Protein AF-A0A1I7ZM33-F1 (afdb_monomer)

pLDDT: mean 72.09, std 20.93, range [36.69, 98.06]

Nearest PDB structures (foldseek):
  6mev-assembly7_G  TM=9.300E-01  e=2.100E-03  Homo sapiens

Radius of gyration: 32.7 Å; Cα contacts (8 Å, |Δi|>4): 48; chains: 1; bounding box: 67×52×103 Å

Secondary structure (DSSP, 8-state):
-----------------------------------------------HHHHHT-------HHHHHHHHHHHHHHHHHHHH-TT--TTGGGTT-HHHH--THHHHHS---S-EEETTTS-HHHHIIIIITTT---EEESTTTT-THHHHSSHHHHHHHHHHHHHHHHHHHHHHHHHHTT-TTSHHHHGGGTTT--

Foldseek 3Di:
DDDDDDDDDDDDDDDDDDDDPDDDPDDDDDDDDPPPPPPPDPPPPDDVVVVCVPPPVPPDPVVVVVVVVVVVVVVVVCVVPVPADPCNVCVVVCVPVPDCVVVVPDDDPAAEDEPVPDDPVNCCVPDVVVVHDHHYPDPCPPPCCVVCVDPVNVVVVVVVVVVVVVVVVVVVVVVVVPDPPPVPPPPVVPVPPD

Sequence (194 aa):
MRRASCVVGVITSSVAVMPAHHHNRHKREKKTSKHRTRRRTEETNEPIEERIKCHKKRKEPEELWRSRARKRINEVKMSAQPGVTDSGWETLGLARKLCLEFLASEPDQLTRIDGKKYCPHEFKIDYEEFRLPVIITGLTDNWPAKEKWTFKVLQFNFICEISIMAISHTLYLSIRGGSSDVLRVSIASCRASW

Mean predicted aligned error: 18.15 Å

Solvent-accessible surface area (backbone atoms only — not comparable to full-atom values): 13019 Å² total; per-residue (Å²): 142,81,87,83,82,84,82,84,80,83,82,80,80,81,80,80,81,77,80,83,83,82,77,84,90,69,86,85,75,88,80,71,88,74,82,75,77,78,74,78,70,75,83,72,86,67,62,71,70,62,66,58,66,69,58,73,76,74,67,54,72,65,59,52,50,52,52,52,51,50,50,54,52,50,56,49,48,43,68,77,38,76,87,54,54,90,65,55,83,54,67,85,43,50,92,80,68,62,67,65,63,61,70,70,70,55,80,85,83,69,52,73,45,54,50,82,77,57,52,73,69,56,44,37,65,75,24,58,74,73,67,50,81,67,46,74,36,72,77,65,76,83,41,66,56,80,73,52,72,34,72,68,52,45,54,51,54,55,54,49,51,55,51,52,54,54,52,51,53,52,51,53,52,44,69,74,62,76,56,82,80,68,68,73,68,67,64,70,72,66,74,81,78,123

Structure (mmCIF, N/CA/C/O backbone):
data_AF-A0A1I7ZM33-F1
#
_entry.id   AF-A0A1I7ZM33-F1
#
loop_
_atom_site.group_PDB
_atom_site.id
_atom_site.type_symbol
_atom_site.label_atom_id
_atom_site.label_alt_id
_atom_site.label_comp_id
_atom_site.label_asym_id
_atom_site.label_entity_id
_atom_site.label_seq_id
_atom_site.pdbx_PDB_ins_code
_atom_site.Cartn_x
_atom_site.Cartn_y
_atom_site.Cartn_z
_atom_site.occupancy
_atom_site.B_iso_or_equiv
_atom_site.auth_seq_id
_atom_site.auth_comp_id
_atom_site.auth_asym_id
_atom_site.auth_atom_id
_atom_site.pdbx_PDB_model_num
ATOM 1 N N . MET A 1 1 ? 16.843 -17.565 50.030 1.00 41.16 1 MET A N 1
ATOM 2 C CA . MET A 1 1 ? 18.183 -17.422 49.417 1.00 41.16 1 MET A CA 1
ATOM 3 C C . MET A 1 1 ? 18.387 -18.541 48.400 1.00 41.16 1 MET A C 1
ATOM 5 O O . MET A 1 1 ? 18.646 -19.666 48.801 1.00 41.16 1 MET A O 1
ATOM 9 N N . ARG A 1 2 ? 18.184 -18.283 47.102 1.00 38.28 2 ARG A N 1
ATOM 10 C CA . ARG A 1 2 ? 18.432 -19.259 46.023 1.00 38.28 2 ARG A CA 1
ATOM 11 C C . ARG A 1 2 ? 19.490 -18.663 45.096 1.00 38.28 2 ARG A C 1
ATOM 13 O O . ARG A 1 2 ? 19.306 -17.554 44.607 1.00 38.28 2 ARG A O 1
ATOM 20 N N . ARG A 1 3 ? 20.622 -19.357 44.954 1.00 36.69 3 ARG A N 1
ATOM 21 C CA . ARG A 1 3 ? 21.755 -18.951 44.112 1.00 36.69 3 ARG A CA 1
ATOM 22 C C . ARG A 1 3 ? 21.398 -19.203 42.647 1.00 36.69 3 ARG A C 1
ATOM 24 O O . ARG A 1 3 ? 21.012 -20.316 42.304 1.00 36.69 3 ARG A O 1
ATOM 31 N N . ALA A 1 4 ? 21.524 -18.176 41.814 1.00 39.44 4 ALA A N 1
ATOM 32 C CA . ALA A 1 4 ? 21.501 -18.302 40.364 1.00 39.44 4 ALA A CA 1
ATOM 33 C C . ALA A 1 4 ? 22.917 -18.660 39.889 1.00 39.44 4 ALA A C 1
ATOM 35 O O . ALA A 1 4 ? 23.865 -17.924 40.159 1.00 39.44 4 ALA A O 1
ATOM 36 N N . SER A 1 5 ? 23.057 -19.800 39.217 1.00 41.38 5 SER A N 1
ATOM 37 C CA . SER A 1 5 ? 24.288 -20.199 38.535 1.00 41.38 5 SER A CA 1
ATOM 38 C C . SER A 1 5 ? 24.227 -19.698 37.094 1.00 41.38 5 SER A C 1
ATOM 40 O O . SER A 1 5 ? 23.432 -20.195 36.300 1.00 41.38 5 SER A O 1
ATOM 42 N N . CYS A 1 6 ? 25.052 -18.707 36.759 1.00 37.97 6 CYS A N 1
ATOM 43 C CA . CYS A 1 6 ? 25.266 -18.276 35.381 1.00 37.97 6 CYS A CA 1
ATOM 44 C C . CYS A 1 6 ? 26.214 -19.258 34.684 1.00 37.97 6 CYS A C 1
ATOM 46 O O . CYS A 1 6 ? 27.386 -19.354 35.044 1.00 37.97 6 CYS A O 1
ATOM 48 N N . VAL A 1 7 ? 25.711 -19.976 33.681 1.00 49.28 7 VAL A N 1
ATOM 49 C CA . VAL A 1 7 ? 26.528 -20.764 32.751 1.00 49.28 7 VAL A CA 1
ATOM 50 C C . VAL A 1 7 ? 26.970 -19.833 31.624 1.00 49.28 7 VAL A C 1
ATOM 52 O O . VAL A 1 7 ? 26.147 -19.335 30.859 1.00 49.28 7 VAL A O 1
ATOM 55 N N . VAL A 1 8 ? 28.273 -19.570 31.546 1.00 48.22 8 VAL A N 1
ATOM 56 C CA . VAL A 1 8 ? 28.899 -18.809 30.459 1.00 48.22 8 VAL A CA 1
ATOM 57 C C . VAL A 1 8 ? 29.104 -19.759 29.280 1.00 48.22 8 VAL A C 1
ATOM 59 O O . VAL A 1 8 ? 29.972 -20.629 29.317 1.00 48.22 8 VAL A O 1
ATOM 62 N N . GLY A 1 9 ? 28.276 -19.620 28.245 1.00 42.69 9 GLY A N 1
ATOM 63 C CA . GLY A 1 9 ? 28.442 -20.326 26.977 1.00 42.69 9 GLY A CA 1
ATOM 64 C C . GLY A 1 9 ? 29.509 -19.651 26.117 1.00 42.69 9 GLY A C 1
ATOM 65 O O . GLY A 1 9 ? 29.340 -18.511 25.692 1.00 42.69 9 GLY A O 1
ATOM 66 N N . VAL A 1 10 ? 30.608 -20.359 25.860 1.00 49.41 10 VAL A N 1
ATOM 67 C CA . VAL A 1 10 ? 31.644 -19.964 24.899 1.00 49.41 10 VAL A CA 1
ATOM 68 C C . VAL A 1 10 ? 31.130 -20.275 23.494 1.00 49.41 10 VAL A C 1
ATOM 70 O O . VAL A 1 10 ? 30.964 -21.436 23.132 1.00 49.41 10 VAL A O 1
ATOM 73 N N . ILE A 1 11 ? 30.866 -19.237 22.701 1.00 45.41 11 ILE A N 1
ATOM 74 C CA . ILE A 1 11 ? 30.526 -19.371 21.281 1.00 45.41 11 ILE A CA 1
ATOM 75 C C . ILE A 1 11 ? 31.843 -19.439 20.506 1.00 45.41 11 ILE A C 1
ATOM 77 O O . ILE A 1 11 ? 32.533 -18.434 20.346 1.00 45.41 11 ILE A O 1
ATOM 81 N N . THR A 1 12 ? 32.210 -20.628 20.035 1.00 49.75 12 THR A N 1
ATOM 82 C CA . THR A 1 12 ? 33.303 -20.800 19.077 1.00 49.75 12 THR A CA 1
ATOM 83 C C . THR A 1 12 ? 32.785 -20.471 17.676 1.00 49.75 12 THR A C 1
ATOM 85 O O . THR A 1 12 ? 31.940 -21.167 17.114 1.00 49.75 12 THR A O 1
ATOM 88 N N . SER A 1 13 ? 33.273 -19.376 17.094 1.00 44.75 13 SER A N 1
ATOM 89 C CA . SER A 1 13 ? 33.029 -19.045 15.693 1.00 44.75 13 SER A CA 1
ATOM 90 C C . SER A 1 13 ? 33.856 -19.977 14.803 1.00 44.75 13 SER A C 1
ATOM 92 O O . SER A 1 13 ? 35.059 -19.798 14.619 1.00 44.75 13 SER A O 1
ATOM 94 N N . SER A 1 14 ? 33.212 -20.999 14.235 1.00 47.22 14 SER A N 1
ATOM 95 C CA . SER A 1 14 ? 33.785 -21.740 13.109 1.00 47.22 14 SER A CA 1
ATOM 96 C C . SER A 1 14 ? 33.879 -20.812 11.901 1.00 47.22 14 SER A C 1
ATOM 98 O O . SER A 1 14 ? 32.877 -20.463 11.278 1.00 47.22 14 SER A O 1
ATOM 100 N N . VAL A 1 15 ? 35.103 -20.397 11.586 1.00 49.47 15 VAL A N 1
ATOM 101 C CA . VAL A 1 15 ? 35.451 -19.695 10.352 1.00 49.47 15 VAL A CA 1
ATOM 102 C C . VAL A 1 15 ? 35.347 -20.696 9.205 1.00 49.47 15 VAL A C 1
ATOM 104 O O . VAL A 1 15 ? 36.198 -21.568 9.042 1.00 49.47 15 VAL A O 1
ATOM 107 N N . ALA A 1 16 ? 34.283 -20.585 8.411 1.00 49.50 16 ALA A N 1
ATOM 108 C CA . ALA A 1 16 ? 34.152 -21.319 7.162 1.00 49.50 16 ALA A CA 1
ATOM 109 C C . ALA A 1 16 ? 35.154 -20.756 6.139 1.00 49.50 16 ALA A C 1
ATOM 111 O O . ALA A 1 16 ? 34.981 -19.662 5.602 1.00 49.50 16 ALA A O 1
ATOM 112 N N . VAL A 1 17 ? 36.223 -21.511 5.889 1.00 55.81 17 VAL A N 1
ATOM 113 C CA . VAL A 1 17 ? 37.174 -21.273 4.800 1.00 55.81 17 VAL A CA 1
ATOM 114 C C . VAL A 1 17 ? 36.464 -21.578 3.480 1.00 55.81 17 VAL A C 1
ATOM 116 O O . VAL A 1 17 ? 36.149 -22.730 3.189 1.00 55.81 17 VAL A O 1
ATOM 119 N N . MET A 1 18 ? 36.185 -20.547 2.680 1.00 55.56 18 MET A N 1
ATOM 120 C CA . MET A 1 18 ? 35.672 -20.733 1.322 1.00 55.56 18 MET A CA 1
ATOM 121 C C . MET A 1 18 ? 36.805 -21.179 0.382 1.00 55.56 18 MET A C 1
ATOM 123 O O . MET A 1 18 ? 37.877 -20.567 0.394 1.00 55.56 18 MET A O 1
ATOM 127 N N . PRO A 1 19 ? 36.597 -22.208 -0.459 1.00 56.41 19 PRO A N 1
ATOM 128 C CA . PRO A 1 19 ? 37.588 -22.636 -1.436 1.00 56.41 19 PRO A CA 1
ATOM 129 C C . PRO A 1 19 ? 37.700 -21.633 -2.592 1.00 56.41 19 PRO A C 1
ATOM 131 O O . PRO A 1 19 ? 36.710 -21.176 -3.165 1.00 56.41 19 PRO A O 1
ATOM 134 N N . ALA A 1 20 ? 38.943 -21.306 -2.944 1.00 49.62 20 ALA A N 1
ATOM 135 C CA . ALA A 1 20 ? 39.287 -20.448 -4.065 1.00 49.62 20 ALA A CA 1
ATOM 136 C C . ALA A 1 20 ? 38.848 -21.087 -5.394 1.00 49.62 20 ALA A C 1
ATOM 138 O O . ALA A 1 20 ? 39.384 -22.113 -5.819 1.00 49.62 20 ALA A O 1
ATOM 139 N N . HIS A 1 21 ? 37.893 -20.457 -6.080 1.00 49.12 21 HIS A N 1
ATOM 140 C CA . HIS A 1 21 ? 37.537 -20.816 -7.448 1.00 49.12 21 HIS A CA 1
ATOM 141 C C . HIS A 1 21 ? 38.670 -20.425 -8.405 1.00 49.12 21 HIS A C 1
ATOM 143 O O . HIS A 1 21 ? 38.814 -19.281 -8.834 1.00 49.12 21 HIS A O 1
ATOM 149 N N . HIS A 1 22 ? 39.468 -21.429 -8.749 1.00 49.66 22 HIS A N 1
ATOM 150 C CA . HIS A 1 22 ? 40.442 -21.417 -9.828 1.00 49.66 22 HIS A CA 1
ATOM 151 C C . HIS A 1 22 ? 39.690 -21.283 -11.164 1.00 49.66 22 HIS A C 1
ATOM 153 O O . HIS A 1 22 ? 39.056 -22.233 -11.626 1.00 49.66 22 HIS A O 1
ATOM 159 N N . HIS A 1 23 ? 39.709 -20.102 -11.790 1.00 49.06 23 HIS A N 1
ATOM 160 C CA . HIS A 1 23 ? 39.176 -19.935 -13.143 1.00 49.06 23 HIS A CA 1
ATOM 161 C C . HIS A 1 23 ? 40.286 -20.046 -14.188 1.00 49.06 23 HIS A C 1
ATOM 163 O O . HIS A 1 23 ? 41.248 -19.280 -14.222 1.00 49.06 23 HIS A O 1
ATOM 169 N N . ASN A 1 24 ? 40.119 -21.075 -15.017 1.00 47.00 24 ASN A N 1
ATOM 170 C CA . ASN A 1 24 ? 40.985 -21.509 -16.097 1.00 47.00 24 ASN A CA 1
ATOM 171 C C . ASN A 1 24 ? 41.3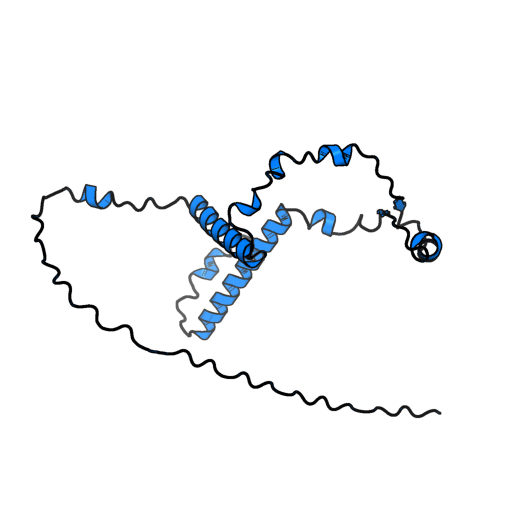49 -20.370 -17.052 1.00 47.00 24 ASN A C 1
ATOM 173 O O . ASN A 1 24 ? 40.563 -19.933 -17.892 1.00 47.00 24 ASN A O 1
ATOM 177 N N . ARG A 1 25 ? 42.613 -19.960 -16.972 1.00 49.19 25 ARG A N 1
ATOM 178 C CA . ARG A 1 25 ? 43.298 -19.135 -17.959 1.00 49.19 25 ARG A CA 1
ATOM 179 C C . ARG A 1 25 ? 43.823 -20.050 -19.066 1.00 49.19 25 ARG A C 1
ATOM 181 O O . ARG A 1 25 ? 45.003 -20.374 -19.090 1.00 49.19 25 ARG A O 1
ATOM 188 N N . HIS A 1 26 ? 42.960 -20.465 -19.993 1.00 46.62 26 HIS A N 1
ATOM 189 C CA . HIS A 1 26 ? 43.409 -21.153 -21.203 1.00 46.62 26 HIS A CA 1
ATOM 190 C C . HIS A 1 26 ? 42.837 -20.543 -22.483 1.00 46.62 26 HIS A C 1
ATOM 192 O O . HIS A 1 26 ? 41.643 -20.569 -22.751 1.00 46.62 26 HIS A O 1
ATOM 198 N N . LYS A 1 27 ? 43.791 -20.045 -23.279 1.00 50.97 27 LYS A N 1
ATOM 199 C CA . LYS A 1 27 ? 43.856 -20.113 -24.741 1.00 50.97 27 LYS A CA 1
ATOM 200 C C . LYS A 1 27 ? 42.648 -19.560 -25.504 1.00 50.97 27 LYS A C 1
ATOM 202 O O . LYS A 1 27 ? 41.722 -20.278 -25.861 1.00 50.97 27 LYS A O 1
ATOM 207 N N . ARG A 1 28 ? 42.781 -18.312 -25.962 1.00 45.78 28 ARG A N 1
ATOM 208 C CA . ARG A 1 28 ? 42.385 -17.999 -27.339 1.00 45.78 28 ARG A CA 1
ATOM 209 C C . ARG A 1 28 ? 43.603 -17.604 -28.147 1.00 45.78 28 ARG A C 1
ATOM 211 O O . ARG A 1 28 ? 44.235 -16.574 -27.932 1.00 45.78 28 ARG A O 1
ATOM 218 N N . GLU A 1 29 ? 43.927 -18.533 -29.026 1.00 52.78 29 GLU A N 1
ATOM 219 C CA . GLU A 1 29 ? 44.993 -18.507 -29.995 1.00 52.78 29 GLU A CA 1
ATOM 220 C C . GLU A 1 29 ? 44.819 -17.384 -31.015 1.00 52.78 29 GLU A C 1
ATOM 222 O O . GLU A 1 29 ? 43.722 -16.944 -31.369 1.00 52.78 29 GLU A O 1
ATOM 227 N N . LYS A 1 30 ? 45.993 -16.968 -31.478 1.00 51.28 30 LYS A N 1
ATOM 228 C CA . LYS A 1 30 ? 46.315 -16.125 -32.618 1.00 51.28 30 LYS A CA 1
ATOM 229 C C . LYS A 1 30 ? 45.363 -16.363 -33.801 1.00 51.28 30 LYS A C 1
ATOM 231 O O . LYS A 1 30 ? 45.546 -17.300 -34.569 1.00 51.28 30 LYS A O 1
ATOM 236 N N . LYS A 1 31 ? 44.415 -15.449 -34.025 1.00 49.94 31 LYS A N 1
ATOM 237 C CA . LYS A 1 31 ? 43.811 -15.259 -35.351 1.00 49.94 31 LYS A CA 1
ATOM 238 C C . LYS A 1 31 ? 44.614 -14.208 -36.110 1.00 49.94 31 LYS A C 1
ATOM 240 O O . LYS A 1 31 ? 44.401 -13.011 -35.966 1.00 49.94 31 LYS A O 1
ATOM 245 N N . THR A 1 32 ? 45.607 -14.724 -36.829 1.00 47.50 32 THR A N 1
ATOM 246 C CA . THR A 1 32 ? 46.036 -14.317 -38.175 1.00 47.50 32 THR A CA 1
ATOM 247 C C . THR A 1 32 ? 45.740 -12.873 -38.585 1.00 47.50 32 THR A C 1
ATOM 249 O O . THR A 1 32 ? 44.604 -12.510 -38.893 1.00 47.50 32 THR A O 1
ATOM 252 N N . SER A 1 33 ? 46.829 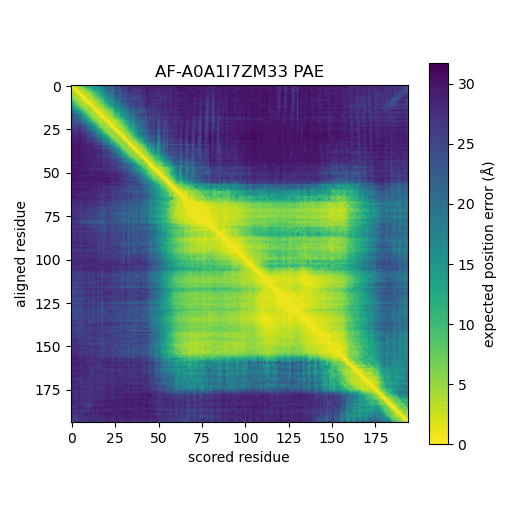-12.108 -38.672 1.00 49.81 33 SER A N 1
ATOM 253 C CA . SER A 1 33 ? 47.059 -10.978 -39.574 1.00 49.81 33 SER A CA 1
ATOM 254 C C . SER A 1 33 ? 46.134 -10.991 -40.800 1.00 49.81 33 SER A C 1
ATOM 256 O O . SER A 1 33 ? 46.400 -11.656 -41.800 1.00 49.81 33 SER A O 1
ATOM 258 N N . LYS A 1 34 ? 45.027 -10.242 -40.728 1.00 52.50 34 LYS A N 1
ATOM 259 C CA . LYS A 1 34 ? 44.338 -9.772 -41.927 1.00 52.50 34 LYS A CA 1
ATOM 260 C C . LYS A 1 34 ? 45.112 -8.564 -42.419 1.00 52.50 34 LYS A C 1
ATOM 262 O O . LYS A 1 34 ? 45.032 -7.482 -41.841 1.00 52.50 34 LYS A O 1
ATOM 267 N N . HIS A 1 35 ? 45.875 -8.803 -43.476 1.00 45.97 35 HIS A N 1
ATOM 268 C CA . HIS A 1 35 ? 46.471 -7.805 -44.344 1.00 45.97 35 HIS A CA 1
ATOM 269 C C . HIS A 1 35 ? 45.420 -6.728 -44.654 1.00 45.97 35 HIS A C 1
ATOM 271 O O . HIS A 1 35 ? 44.474 -6.938 -45.412 1.00 45.97 35 HIS A O 1
ATOM 277 N N . ARG A 1 36 ? 45.531 -5.585 -43.974 1.00 42.62 36 ARG A N 1
ATOM 278 C CA . ARG A 1 36 ? 44.699 -4.412 -44.224 1.00 42.62 36 ARG A CA 1
ATOM 279 C C . ARG A 1 36 ? 45.333 -3.706 -45.409 1.00 42.62 36 ARG A C 1
ATOM 281 O O . ARG A 1 36 ? 46.162 -2.819 -45.231 1.00 42.62 36 ARG A O 1
ATOM 288 N N . THR A 1 37 ? 44.981 -4.145 -46.613 1.00 50.88 37 THR A N 1
ATOM 289 C CA . THR A 1 37 ? 45.310 -3.431 -47.843 1.00 50.88 37 THR A CA 1
ATOM 290 C C . THR A 1 37 ? 44.742 -2.027 -47.695 1.00 50.88 37 THR A C 1
ATOM 292 O O . THR A 1 37 ? 43.527 -1.823 -47.671 1.00 50.88 37 THR A O 1
ATOM 295 N N . ARG A 1 38 ? 45.640 -1.065 -47.483 1.00 45.97 38 ARG A N 1
ATOM 296 C CA . ARG A 1 38 ? 45.356 0.364 -47.429 1.00 45.97 38 ARG A CA 1
ATOM 297 C C . ARG A 1 38 ? 44.893 0.742 -48.838 1.00 45.97 38 ARG A C 1
ATOM 299 O O . ARG A 1 38 ? 45.701 1.117 -49.678 1.00 45.97 38 ARG A O 1
ATOM 306 N N . ARG A 1 39 ? 43.598 0.574 -49.131 1.00 44.81 39 ARG A N 1
ATOM 307 C CA . ARG A 1 39 ? 42.977 1.277 -50.254 1.00 44.81 39 ARG A CA 1
ATOM 308 C C . ARG A 1 39 ? 43.114 2.753 -49.917 1.00 44.81 39 ARG A C 1
ATOM 310 O O . ARG A 1 39 ? 42.458 3.254 -49.009 1.00 44.81 39 ARG A O 1
ATOM 317 N N . ARG A 1 40 ? 44.074 3.383 -50.586 1.00 45.75 40 ARG A N 1
ATOM 318 C CA . ARG A 1 40 ? 44.220 4.825 -50.709 1.00 45.75 40 ARG A CA 1
ATOM 319 C C . ARG A 1 40 ? 42.950 5.271 -51.430 1.00 45.75 40 ARG A C 1
ATOM 321 O O . ARG A 1 40 ? 42.867 5.170 -52.645 1.00 45.75 40 ARG A O 1
ATOM 328 N N . THR A 1 41 ? 41.905 5.567 -50.665 1.00 51.22 41 THR A N 1
ATOM 329 C CA . THR A 1 41 ? 40.748 6.287 -51.186 1.00 51.22 41 THR A CA 1
ATOM 330 C C . THR A 1 41 ? 41.284 7.631 -51.629 1.00 51.22 41 THR A C 1
ATOM 332 O O . THR A 1 41 ? 41.857 8.358 -50.816 1.00 51.22 41 THR A O 1
ATOM 335 N N . GLU A 1 42 ? 41.191 7.870 -52.928 1.00 56.56 42 GLU A N 1
ATOM 336 C CA . GLU A 1 42 ? 41.378 9.169 -53.548 1.00 56.56 42 GLU A CA 1
ATOM 337 C C . GLU A 1 42 ? 40.652 10.213 -52.696 1.00 56.56 42 GLU A C 1
ATOM 339 O O . GLU A 1 42 ? 39.493 10.029 -52.322 1.00 56.56 42 GLU A O 1
ATOM 344 N N . GLU A 1 43 ? 41.388 11.249 -52.298 1.00 54.72 43 GLU A N 1
ATOM 345 C CA . GLU A 1 43 ? 40.854 12.422 -51.616 1.00 54.72 43 GLU A CA 1
ATOM 346 C C . GLU A 1 43 ? 39.917 13.141 -52.585 1.00 54.72 43 GLU A C 1
ATOM 348 O O . GLU A 1 43 ? 40.295 14.072 -53.292 1.00 54.72 43 GLU A O 1
ATOM 353 N N . THR A 1 44 ? 38.667 12.693 -52.635 1.00 53.59 44 THR A N 1
ATOM 354 C CA . THR A 1 44 ? 37.573 13.563 -53.029 1.00 53.59 44 THR A CA 1
ATOM 355 C C . THR A 1 44 ? 37.510 14.664 -51.979 1.00 53.59 44 THR A C 1
ATOM 357 O O . THR A 1 44 ? 37.260 14.398 -50.801 1.00 53.59 44 THR A O 1
ATOM 360 N N . ASN A 1 45 ? 37.801 15.894 -52.410 1.00 61.50 45 ASN A N 1
ATOM 361 C CA . ASN A 1 45 ? 37.603 17.134 -51.663 1.00 61.50 45 ASN A CA 1
ATOM 362 C C . ASN A 1 45 ? 36.102 17.350 -51.404 1.00 61.50 45 ASN A C 1
ATOM 364 O O . ASN A 1 45 ? 35.494 18.279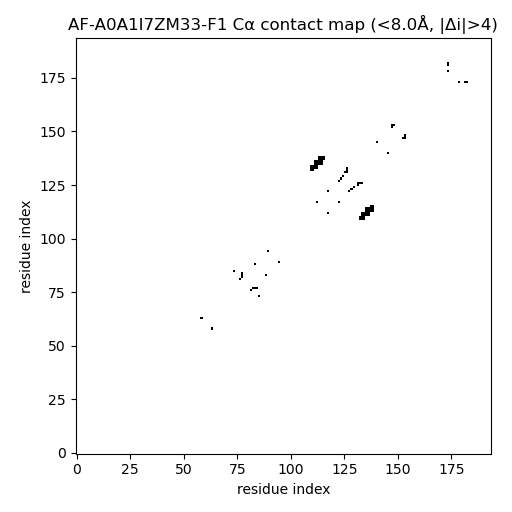 -51.930 1.00 61.50 45 ASN A O 1
ATOM 368 N N . GLU A 1 46 ? 35.485 16.465 -50.625 1.00 61.69 46 GLU A N 1
ATOM 369 C CA . GLU A 1 46 ? 34.198 16.749 -50.013 1.00 61.69 46 GLU A CA 1
ATOM 370 C C . GLU A 1 46 ? 34.419 17.829 -48.942 1.00 61.69 46 GLU A C 1
ATOM 372 O O . GLU A 1 46 ? 35.351 17.708 -48.131 1.00 61.69 46 GLU A O 1
ATOM 377 N N . PRO A 1 47 ? 33.611 18.904 -48.938 1.00 62.25 47 PRO A N 1
ATOM 378 C CA . PRO A 1 47 ? 33.745 19.997 -47.988 1.00 62.25 47 PRO A CA 1
ATOM 379 C C . PRO A 1 47 ? 33.770 19.476 -46.546 1.00 62.25 47 PRO A C 1
ATOM 381 O O . PRO A 1 47 ? 32.937 18.662 -46.146 1.00 62.25 47 PRO A O 1
ATOM 384 N N . ILE A 1 48 ? 34.699 19.987 -45.730 1.00 58.72 48 ILE A N 1
ATOM 385 C CA . ILE A 1 48 ? 34.854 19.658 -44.296 1.00 58.72 48 ILE A CA 1
ATOM 386 C C . ILE A 1 48 ? 33.519 19.782 -43.528 1.00 58.72 48 ILE A C 1
ATOM 388 O O . ILE A 1 48 ? 33.293 19.076 -42.540 1.00 58.72 48 ILE A O 1
ATOM 392 N N . GLU A 1 49 ? 32.606 20.617 -44.023 1.00 56.28 49 GLU A N 1
ATOM 393 C CA . GLU A 1 49 ? 31.256 20.821 -43.499 1.00 56.28 49 GLU A CA 1
ATOM 394 C C . GLU A 1 49 ? 30.397 19.541 -43.477 1.00 56.28 49 GLU A C 1
ATOM 396 O O . GLU A 1 49 ? 29.626 19.343 -42.534 1.00 56.28 49 GLU A O 1
ATOM 401 N N . GLU A 1 50 ? 30.581 18.595 -44.406 1.00 55.06 50 GLU A N 1
ATOM 402 C CA . GLU A 1 50 ? 29.834 17.326 -44.383 1.00 55.06 50 GLU A CA 1
ATOM 403 C C . GLU A 1 50 ? 30.405 16.300 -43.393 1.00 55.06 50 GLU A C 1
ATOM 405 O O . GLU A 1 50 ? 29.652 15.502 -42.829 1.00 55.06 50 GLU A O 1
ATOM 410 N N . ARG A 1 51 ? 31.697 16.376 -43.042 1.00 50.34 51 ARG A N 1
ATOM 411 C CA . ARG A 1 51 ? 32.257 15.576 -41.930 1.00 50.34 51 ARG A CA 1
ATOM 412 C C . ARG A 1 51 ? 31.762 16.050 -40.569 1.00 50.34 51 ARG A C 1
ATOM 414 O O . ARG A 1 51 ? 31.567 15.232 -39.666 1.00 50.34 51 ARG A O 1
ATOM 421 N N . ILE A 1 52 ? 31.497 17.347 -40.428 1.00 54.53 52 ILE A N 1
ATOM 422 C CA . ILE A 1 52 ? 30.872 17.913 -39.228 1.00 54.53 52 ILE A CA 1
ATOM 423 C C . ILE A 1 52 ? 29.419 17.427 -39.100 1.00 54.53 52 ILE A C 1
ATOM 425 O O . ILE A 1 52 ? 28.928 17.285 -37.984 1.00 54.53 52 ILE A O 1
ATOM 429 N N . LYS A 1 53 ? 28.767 17.005 -40.192 1.00 50.12 53 LYS A N 1
ATOM 430 C CA . LYS A 1 53 ? 27.438 16.363 -40.192 1.00 50.12 53 LYS A CA 1
ATOM 431 C C . LYS A 1 53 ? 27.411 14.958 -39.569 1.00 50.12 53 LYS A C 1
ATOM 433 O O . LYS A 1 53 ? 26.337 14.390 -39.399 1.00 50.12 53 LYS A O 1
ATOM 438 N N . CYS A 1 54 ? 28.545 14.432 -39.094 1.00 45.44 54 CYS A N 1
ATOM 439 C CA . CYS A 1 54 ? 28.573 13.418 -38.033 1.00 45.44 54 CYS A CA 1
ATOM 440 C C . CYS A 1 54 ? 28.393 14.081 -36.650 1.00 45.44 54 CYS A C 1
ATOM 442 O O . CYS A 1 54 ? 29.064 13.762 -35.666 1.00 45.44 54 CYS A O 1
ATOM 444 N N . HIS A 1 55 ? 27.469 15.041 -36.568 1.00 46.34 55 HIS A N 1
ATOM 445 C CA . HIS A 1 55 ? 26.878 15.471 -35.318 1.00 46.34 55 HIS A CA 1
ATOM 446 C C . HIS A 1 55 ? 26.200 14.235 -34.731 1.00 46.34 55 HIS A C 1
ATOM 448 O O . HIS A 1 55 ? 25.072 13.892 -35.089 1.00 46.34 55 HIS A O 1
ATOM 454 N N . LYS A 1 56 ? 26.892 13.552 -33.807 1.00 57.41 56 LYS A N 1
ATOM 455 C CA . LYS A 1 56 ? 26.227 12.829 -32.722 1.00 57.41 56 LYS A CA 1
ATOM 456 C C . LYS A 1 56 ? 25.182 13.801 -32.197 1.00 57.41 56 LYS A C 1
ATOM 458 O O . LYS A 1 56 ? 25.549 14.724 -31.474 1.00 57.41 56 LYS A O 1
ATOM 463 N N . LYS A 1 57 ? 23.924 13.646 -32.626 1.00 56.12 57 LYS A N 1
ATOM 464 C CA . LYS A 1 57 ? 22.801 14.431 -32.123 1.00 56.12 57 LYS A CA 1
ATOM 465 C C . LYS A 1 57 ? 22.872 14.285 -30.617 1.00 56.12 57 LYS A C 1
ATOM 467 O O . LYS A 1 57 ? 22.664 13.194 -30.081 1.00 56.12 57 LYS A O 1
ATOM 472 N N . ARG A 1 58 ? 23.352 15.338 -29.962 1.00 57.72 58 ARG A N 1
ATOM 473 C CA . ARG A 1 58 ? 23.536 15.369 -28.523 1.00 57.72 58 ARG A CA 1
ATOM 474 C C . ARG A 1 58 ? 22.119 15.251 -27.995 1.00 57.72 58 ARG A C 1
ATOM 476 O O . ARG A 1 58 ? 21.322 16.151 -28.211 1.00 57.72 58 ARG A O 1
ATOM 483 N N . LYS A 1 59 ? 21.774 14.074 -27.471 1.00 64.00 59 LYS A N 1
ATOM 484 C CA . LYS A 1 59 ? 20.427 13.817 -26.968 1.00 64.00 59 LYS A CA 1
ATOM 485 C C . LYS A 1 59 ? 20.106 14.883 -25.936 1.00 64.00 59 LYS A C 1
ATOM 487 O O . LYS A 1 59 ? 20.963 15.179 -25.096 1.00 64.00 59 LYS A O 1
ATOM 492 N N . GLU A 1 60 ? 18.900 15.428 -26.016 1.00 70.56 60 GLU A N 1
ATOM 493 C CA . GLU A 1 60 ? 18.409 16.380 -25.030 1.00 70.56 60 GLU A CA 1
ATOM 494 C C . GLU A 1 60 ? 18.595 15.790 -23.617 1.00 70.56 60 GLU A C 1
ATOM 496 O O . GLU A 1 60 ? 18.426 14.574 -23.431 1.00 70.56 60 GLU A O 1
ATOM 501 N N . PRO A 1 61 ? 18.964 16.600 -22.607 1.00 70.62 61 PRO A N 1
ATOM 502 C CA . PRO A 1 61 ? 19.248 16.120 -21.251 1.00 70.62 61 PRO A CA 1
ATOM 503 C C . PRO A 1 61 ? 18.139 15.234 -20.663 1.00 70.62 61 PRO A C 1
ATOM 505 O O . PRO A 1 61 ? 18.416 14.263 -19.952 1.00 70.62 61 PRO A O 1
ATOM 508 N N . GLU A 1 62 ? 16.885 15.518 -21.013 1.00 73.25 62 GLU A N 1
ATOM 509 C CA . GLU A 1 62 ? 15.722 14.743 -20.591 1.00 73.25 62 GLU A CA 1
ATOM 510 C C . GLU A 1 62 ? 15.701 13.324 -21.188 1.00 73.25 62 GLU A C 1
ATOM 512 O O . GLU A 1 62 ? 15.426 12.344 -20.489 1.00 73.25 62 GLU A O 1
ATOM 517 N N . GLU A 1 63 ? 16.049 13.175 -22.466 1.00 76.19 63 GLU A N 1
ATOM 518 C CA . GLU A 1 63 ? 16.095 11.876 -23.140 1.00 76.19 63 GLU A CA 1
ATOM 519 C C . GLU A 1 63 ? 17.204 10.988 -22.549 1.00 76.19 63 GLU A C 1
ATOM 521 O O . GLU A 1 63 ? 17.036 9.773 -22.382 1.00 76.19 63 GLU A O 1
ATOM 526 N N . LEU A 1 64 ? 18.322 11.601 -22.150 1.00 73.50 64 LEU A N 1
ATOM 527 C CA . LEU A 1 64 ? 19.411 10.918 -21.455 1.00 73.50 64 LEU A CA 1
ATOM 528 C C . LEU A 1 64 ? 18.972 10.407 -20.071 1.00 73.50 64 LEU A C 1
ATOM 530 O O . LEU A 1 64 ? 19.255 9.253 -19.726 1.00 73.50 64 LEU A O 1
ATOM 534 N N . TRP A 1 65 ? 18.274 11.235 -19.284 1.00 75.56 65 TRP A N 1
ATOM 535 C CA . TRP A 1 65 ? 17.732 10.834 -17.980 1.00 75.56 65 TRP A CA 1
ATOM 536 C C . TRP A 1 65 ? 16.741 9.677 -18.122 1.00 75.56 65 TRP A C 1
ATOM 538 O O . TRP A 1 65 ? 16.895 8.650 -17.455 1.00 75.56 65 TRP A O 1
ATOM 548 N N . ARG A 1 66 ? 15.795 9.786 -19.064 1.00 82.56 66 ARG A N 1
ATOM 549 C CA . ARG A 1 66 ? 14.834 8.718 -19.381 1.00 82.56 66 ARG A CA 1
ATOM 550 C C . ARG A 1 66 ? 15.543 7.417 -19.767 1.00 82.56 66 ARG A C 1
ATOM 552 O O . ARG A 1 66 ? 15.142 6.346 -19.313 1.00 82.56 66 ARG A O 1
ATOM 559 N N . SER A 1 67 ? 16.631 7.489 -20.537 1.00 85.88 67 SER A N 1
ATOM 560 C CA . SER A 1 67 ? 17.424 6.310 -20.910 1.00 85.88 67 SER A CA 1
ATOM 561 C C . SER A 1 67 ? 18.115 5.650 -19.713 1.00 85.88 67 SER A C 1
ATOM 563 O O . SER A 1 67 ? 18.117 4.421 -19.616 1.00 85.88 67 SER A O 1
ATOM 565 N N . ARG A 1 68 ? 18.701 6.435 -18.801 1.00 87.62 68 ARG A N 1
ATOM 566 C CA . ARG A 1 68 ? 19.354 5.908 -17.589 1.00 87.62 68 ARG A CA 1
ATOM 567 C C . ARG A 1 68 ? 18.338 5.302 -16.627 1.00 87.62 68 ARG A C 1
ATOM 569 O O . ARG A 1 68 ? 18.564 4.203 -16.125 1.00 87.62 68 ARG A O 1
ATOM 576 N N . ALA A 1 69 ? 17.222 5.996 -16.407 1.00 89.12 69 ALA A N 1
ATOM 577 C CA . ALA A 1 69 ? 16.126 5.513 -15.577 1.00 89.12 69 ALA A CA 1
ATOM 578 C C . ALA A 1 69 ? 15.575 4.190 -16.121 1.00 89.12 69 ALA A C 1
ATOM 580 O O . ALA A 1 69 ? 15.486 3.219 -15.376 1.00 89.12 69 ALA A O 1
ATOM 581 N N . ARG A 1 70 ? 15.316 4.103 -17.433 1.00 90.44 70 ARG A N 1
ATOM 582 C CA . ARG A 1 70 ? 14.839 2.870 -18.078 1.00 90.44 70 ARG A CA 1
ATOM 583 C C . ARG A 1 70 ? 15.804 1.700 -17.891 1.00 90.44 70 ARG A C 1
ATOM 585 O O . ARG A 1 70 ? 15.361 0.606 -17.568 1.00 90.44 70 ARG A O 1
ATOM 592 N N . LYS A 1 71 ? 17.114 1.931 -18.033 1.00 91.81 71 LYS A N 1
ATOM 593 C CA . LYS A 1 71 ? 18.130 0.894 -17.796 1.00 91.81 71 LYS A CA 1
ATOM 594 C C . LYS A 1 71 ? 18.067 0.361 -16.362 1.00 91.81 71 LYS A C 1
ATOM 596 O O . LYS A 1 71 ? 17.997 -0.847 -16.181 1.00 91.81 71 LYS A O 1
ATOM 601 N N . ARG A 1 72 ? 18.023 1.256 -15.367 1.00 93.56 72 ARG A N 1
ATOM 602 C CA . ARG A 1 72 ? 17.917 0.881 -13.945 1.00 93.56 72 ARG A CA 1
ATOM 603 C C . ARG A 1 72 ? 16.619 0.135 -13.644 1.00 93.56 72 ARG A C 1
ATOM 605 O O . ARG A 1 72 ? 16.644 -0.863 -12.938 1.00 93.56 72 ARG A O 1
ATOM 612 N N . ILE A 1 73 ? 15.499 0.591 -14.208 1.00 93.50 73 ILE A N 1
ATOM 613 C CA . ILE A 1 73 ? 14.203 -0.087 -14.077 1.00 93.50 73 ILE A CA 1
ATOM 614 C C . ILE A 1 73 ? 14.296 -1.511 -14.634 1.00 93.50 73 ILE A C 1
ATOM 616 O O . ILE A 1 73 ? 13.880 -2.445 -13.959 1.00 93.50 73 ILE A O 1
ATOM 620 N N . ASN A 1 74 ? 14.874 -1.694 -15.823 1.00 91.31 74 ASN A N 1
ATOM 621 C CA . ASN A 1 74 ? 15.011 -3.018 -16.429 1.00 91.31 74 ASN A CA 1
ATOM 622 C C . ASN A 1 74 ? 15.954 -3.926 -15.626 1.00 91.31 74 ASN A C 1
ATOM 624 O O . ASN A 1 74 ? 15.621 -5.080 -15.391 1.00 91.31 74 ASN A O 1
ATOM 628 N N . GLU A 1 75 ? 17.089 -3.413 -15.146 1.00 93.19 75 GLU A N 1
ATOM 629 C CA . GLU A 1 75 ? 18.009 -4.173 -14.284 1.00 93.19 75 GLU A CA 1
ATOM 630 C C . GLU A 1 75 ? 17.310 -4.671 -13.010 1.00 93.19 75 GLU A C 1
ATOM 632 O O . GLU A 1 75 ? 17.433 -5.842 -12.651 1.00 93.19 75 GLU A O 1
ATOM 637 N N . VAL A 1 76 ? 16.521 -3.808 -12.359 1.00 95.38 76 VAL A N 1
ATOM 638 C CA . VAL A 1 76 ? 15.745 -4.181 -11.168 1.00 95.38 76 VAL A CA 1
ATOM 639 C C . VAL A 1 76 ? 14.646 -5.186 -11.512 1.00 95.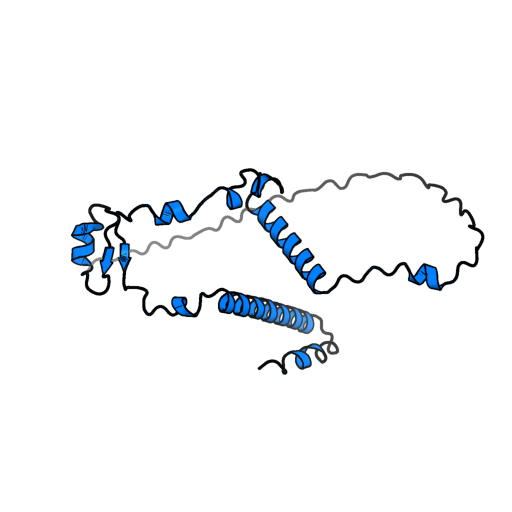38 76 VAL A C 1
ATOM 641 O O . VAL A 1 76 ? 14.491 -6.157 -10.781 1.00 95.38 76 VAL A O 1
ATOM 644 N N . LYS A 1 77 ? 13.924 -5.014 -12.628 1.00 93.94 77 LYS A N 1
ATOM 645 C CA . LYS A 1 77 ? 12.899 -5.972 -13.082 1.00 93.94 77 LYS A CA 1
ATOM 646 C C . LYS A 1 77 ? 13.479 -7.370 -13.293 1.00 93.94 77 LYS A C 1
ATOM 648 O O . LYS A 1 77 ? 12.939 -8.335 -12.759 1.00 93.94 77 LYS A O 1
ATOM 653 N N . MET A 1 78 ? 14.594 -7.466 -14.018 1.00 91.19 78 MET A N 1
ATOM 654 C CA . MET A 1 78 ? 15.251 -8.746 -14.304 1.00 91.19 78 MET A CA 1
ATOM 655 C C . MET A 1 78 ? 15.816 -9.403 -13.040 1.00 91.19 78 MET A C 1
ATOM 657 O O . MET A 1 78 ? 15.802 -10.624 -12.929 1.00 91.19 78 MET A O 1
ATOM 661 N N . SER A 1 79 ? 16.293 -8.605 -12.080 1.00 93.75 79 SER A N 1
ATOM 662 C CA . SER A 1 79 ? 16.777 -9.107 -10.789 1.00 93.75 79 SER A CA 1
ATOM 663 C C . SER A 1 79 ? 15.637 -9.584 -9.882 1.00 93.75 79 SER A C 1
ATOM 665 O O . SER A 1 79 ? 15.715 -10.661 -9.297 1.00 93.75 79 SER A O 1
ATOM 667 N N . ALA A 1 80 ? 14.554 -8.806 -9.787 1.00 95.50 80 ALA A N 1
ATOM 668 C CA . ALA A 1 80 ? 13.414 -9.111 -8.928 1.00 95.50 80 ALA A CA 1
ATOM 669 C C . ALA A 1 80 ? 12.615 -10.327 -9.419 1.00 95.50 80 ALA A C 1
ATOM 671 O O . ALA A 1 80 ? 12.065 -11.066 -8.605 1.00 95.50 80 ALA A O 1
ATOM 672 N N . GLN A 1 81 ? 12.549 -10.542 -10.738 1.00 93.88 81 GLN A N 1
ATOM 673 C CA . GLN A 1 81 ? 11.813 -11.659 -11.320 1.00 93.88 81 GLN A CA 1
ATOM 674 C C . GLN A 1 81 ? 12.554 -12.265 -12.529 1.00 93.88 81 GLN A C 1
ATOM 676 O O . GLN A 1 81 ? 12.202 -11.995 -13.678 1.00 93.88 81 GLN A O 1
ATOM 681 N N . PRO A 1 82 ? 13.554 -13.137 -12.295 1.00 89.69 82 PRO A N 1
ATOM 682 C CA . PRO A 1 82 ? 14.464 -13.622 -13.340 1.00 89.69 82 PRO A CA 1
ATOM 683 C C . PRO A 1 82 ? 13.818 -14.514 -14.416 1.00 89.69 82 PRO A C 1
ATOM 685 O O . PRO A 1 82 ? 14.456 -14.810 -15.422 1.00 89.69 82 PRO A O 1
ATOM 688 N N . GLY A 1 83 ? 12.563 -14.942 -14.234 1.00 90.81 83 GLY A N 1
ATOM 689 C CA . GLY A 1 83 ? 11.815 -15.754 -15.203 1.00 90.81 83 GLY A CA 1
ATOM 690 C C . GLY A 1 83 ? 10.887 -14.967 -16.135 1.00 90.81 83 GLY A C 1
ATOM 691 O O . GLY A 1 83 ? 10.275 -15.564 -17.018 1.00 90.81 83 GLY A O 1
ATOM 692 N N . VAL A 1 84 ? 10.748 -13.653 -15.943 1.00 93.19 84 VAL A N 1
ATOM 693 C CA . VAL A 1 84 ? 9.832 -12.824 -16.737 1.00 93.19 84 VAL A CA 1
ATOM 694 C C . VAL A 1 84 ? 10.614 -12.068 -17.802 1.00 93.19 84 VAL A C 1
ATOM 696 O O . VAL A 1 84 ? 11.547 -11.326 -17.505 1.00 93.19 84 VAL A O 1
ATOM 699 N N . THR A 1 85 ? 10.234 -12.265 -19.064 1.00 90.88 85 THR A N 1
ATOM 700 C CA . THR A 1 85 ? 10.788 -11.516 -20.197 1.00 90.88 85 THR A CA 1
ATOM 701 C C . THR A 1 85 ? 10.301 -10.065 -20.183 1.00 90.88 85 THR A C 1
ATOM 703 O O . THR A 1 85 ? 9.286 -9.746 -19.564 1.00 90.88 85 THR A O 1
ATOM 706 N N . ASP A 1 86 ? 10.971 -9.174 -20.921 1.00 84.19 86 ASP A N 1
ATOM 707 C CA . ASP A 1 86 ? 10.573 -7.758 -21.010 1.00 84.19 86 ASP A CA 1
ATOM 708 C C . ASP A 1 86 ? 9.099 -7.570 -21.431 1.00 84.19 86 ASP A C 1
ATOM 710 O O . ASP A 1 86 ? 8.422 -6.684 -20.914 1.00 84.19 86 ASP A O 1
ATOM 714 N N . SER A 1 87 ? 8.570 -8.435 -22.306 1.00 85.00 87 SER A N 1
ATOM 715 C CA . SER A 1 87 ? 7.157 -8.445 -22.723 1.00 85.00 87 SER A CA 1
ATOM 716 C C . SER A 1 87 ? 6.219 -9.180 -21.753 1.00 85.00 87 SER A C 1
ATOM 718 O O . SER A 1 87 ? 5.000 -8.987 -21.796 1.00 85.00 87 SER A O 1
ATOM 720 N N . GLY A 1 88 ? 6.764 -10.004 -20.856 1.00 90.06 88 GLY A N 1
ATOM 721 C CA . GLY A 1 88 ? 6.005 -10.783 -19.879 1.00 90.06 88 GLY A CA 1
ATOM 722 C C . GLY A 1 88 ? 5.215 -9.909 -18.902 1.00 90.06 88 GLY A C 1
ATOM 723 O O . GLY A 1 88 ? 4.079 -10.235 -18.566 1.00 90.06 88 GLY A O 1
ATOM 724 N N . TRP A 1 89 ? 5.760 -8.743 -18.538 1.00 90.81 89 TRP A N 1
ATOM 725 C CA . TRP A 1 89 ? 5.128 -7.779 -17.624 1.00 90.81 89 TRP A CA 1
ATOM 726 C C . TRP A 1 89 ? 3.780 -7.232 -18.121 1.00 90.81 89 TRP A C 1
ATOM 728 O O . TRP A 1 89 ? 2.947 -6.833 -17.311 1.00 90.81 89 TRP A O 1
ATOM 738 N N . GLU A 1 90 ? 3.552 -7.211 -19.436 1.00 93.38 90 GLU A N 1
ATOM 739 C CA . GLU A 1 90 ? 2.350 -6.627 -20.052 1.00 93.38 90 GLU A CA 1
ATOM 740 C C . GLU A 1 90 ? 1.452 -7.669 -20.735 1.00 93.38 90 GLU A C 1
ATOM 742 O O . GLU A 1 90 ? 0.379 -7.324 -21.229 1.00 93.38 90 GLU A O 1
ATOM 747 N N . THR A 1 91 ? 1.844 -8.948 -20.733 1.00 94.75 91 THR A N 1
ATOM 748 C CA . THR A 1 91 ? 1.210 -10.011 -21.539 1.00 94.75 91 THR A CA 1
ATOM 749 C C . THR A 1 91 ? -0.297 -10.141 -21.293 1.00 94.75 91 THR A C 1
ATOM 751 O O . THR A 1 91 ? -1.074 -10.313 -22.230 1.00 94.75 91 THR A O 1
ATOM 754 N N . LEU A 1 92 ? -0.742 -10.010 -20.041 1.00 94.00 92 LEU A N 1
ATOM 755 C CA . LEU A 1 92 ? -2.162 -10.130 -19.695 1.00 94.00 92 LEU A CA 1
ATOM 756 C C . LEU A 1 92 ? -2.974 -8.863 -20.026 1.00 94.00 92 LEU A C 1
ATOM 758 O O . LEU A 1 92 ? -4.204 -8.920 -20.136 1.00 94.00 92 LEU A O 1
ATOM 762 N N . GLY A 1 93 ? -2.307 -7.719 -20.216 1.00 92.69 93 GLY A N 1
ATOM 763 C CA . GLY A 1 93 ? -2.949 -6.434 -20.497 1.00 92.69 93 GLY A CA 1
ATOM 764 C C . GLY A 1 93 ? -3.829 -5.916 -19.355 1.00 92.69 93 GLY A C 1
ATOM 765 O O . GLY A 1 93 ? -4.746 -5.133 -19.604 1.00 92.69 93 GLY A O 1
ATOM 766 N N . LEU A 1 94 ? -3.578 -6.351 -18.112 1.00 92.00 94 LEU A N 1
ATOM 767 C CA . LEU A 1 94 ? -4.417 -6.023 -16.951 1.00 92.00 94 LEU A CA 1
ATOM 768 C C . LEU A 1 94 ? -4.524 -4.515 -16.714 1.00 92.00 94 LEU A C 1
ATOM 770 O O . LEU A 1 94 ? -5.592 -4.051 -16.354 1.00 92.00 94 LEU A O 1
ATOM 774 N N . ALA A 1 95 ? -3.485 -3.736 -17.027 1.00 90.81 95 ALA A N 1
ATOM 775 C CA . ALA A 1 95 ? -3.528 -2.277 -16.912 1.00 90.81 95 ALA A CA 1
ATOM 776 C C . ALA A 1 95 ? -4.659 -1.616 -17.728 1.00 90.81 95 ALA A C 1
ATOM 778 O O . ALA A 1 95 ? -5.093 -0.524 -17.384 1.00 90.81 95 ALA A O 1
ATOM 779 N N . ARG A 1 96 ? -5.122 -2.253 -18.815 1.00 91.38 96 ARG A N 1
ATOM 780 C CA . ARG A 1 96 ? -6.225 -1.746 -19.654 1.00 91.38 96 ARG A CA 1
ATOM 781 C C . ARG A 1 96 ? -7.547 -2.464 -19.405 1.00 91.38 96 ARG A C 1
ATOM 783 O O . ARG A 1 96 ? -8.598 -1.894 -19.654 1.00 91.38 96 ARG A O 1
ATOM 790 N N . LYS A 1 97 ? -7.483 -3.734 -18.998 1.00 91.62 97 LYS A N 1
ATOM 791 C CA . LYS A 1 97 ? -8.657 -4.604 -18.844 1.00 91.62 97 LYS A CA 1
ATOM 792 C C . LYS A 1 97 ? -9.250 -4.566 -17.439 1.00 91.62 97 LYS A C 1
ATOM 794 O O . LYS A 1 97 ? -10.439 -4.814 -17.284 1.00 91.62 97 LYS A O 1
ATOM 799 N N . LEU A 1 98 ? -8.425 -4.333 -16.420 1.00 90.06 98 LEU A N 1
ATOM 800 C CA . LEU A 1 98 ? -8.842 -4.399 -15.027 1.00 90.06 98 LEU A CA 1
ATOM 801 C C . LEU A 1 98 ? -9.540 -3.090 -14.658 1.00 90.06 98 LEU A C 1
ATOM 803 O O . LEU A 1 98 ? -8.899 -2.059 -14.463 1.00 90.06 98 LEU A O 1
ATOM 807 N N . CYS A 1 99 ? -10.868 -3.146 -14.583 1.00 85.50 99 CYS A N 1
ATOM 808 C CA . CYS A 1 99 ? -11.678 -2.043 -14.093 1.00 85.50 99 CYS A CA 1
ATOM 809 C C . CYS A 1 99 ? -11.701 -2.079 -12.561 1.00 85.50 99 CYS A C 1
ATOM 811 O O . CYS A 1 99 ? -12.317 -2.959 -11.962 1.00 85.50 99 CYS A O 1
ATOM 813 N N . LEU A 1 100 ? -11.009 -1.134 -11.924 1.00 88.06 100 LEU A N 1
ATOM 814 C CA . LEU A 1 100 ? -10.986 -1.017 -10.463 1.00 88.06 100 LEU A CA 1
ATOM 815 C C . LEU A 1 100 ? -12.290 -0.436 -9.896 1.00 88.06 100 LEU A C 1
ATOM 817 O O . LEU A 1 100 ? -12.528 -0.562 -8.702 1.00 88.06 100 LEU A O 1
ATOM 821 N N . GLU A 1 101 ? -13.149 0.155 -10.732 1.00 86.50 101 GLU A N 1
ATOM 822 C CA . GLU A 1 101 ? -14.442 0.710 -10.302 1.00 86.50 101 GLU A CA 1
ATOM 823 C C . GLU A 1 101 ? -15.376 -0.374 -9.758 1.00 86.50 101 GLU A C 1
ATOM 825 O O . GLU A 1 101 ? -16.125 -0.119 -8.822 1.00 86.50 101 GLU A O 1
ATOM 830 N N . PHE A 1 102 ? -15.268 -1.607 -10.265 1.00 79.06 102 PHE A N 1
ATOM 831 C CA . PHE A 1 102 ? -16.010 -2.749 -9.727 1.00 79.06 102 PHE A CA 1
ATOM 832 C C . PHE A 1 102 ? -15.686 -3.012 -8.245 1.00 79.06 102 PHE A C 1
ATOM 834 O O . PHE A 1 102 ? -16.562 -3.367 -7.463 1.00 79.06 102 PHE A O 1
ATOM 841 N N . LEU A 1 103 ? -14.440 -2.770 -7.820 1.00 78.88 103 LEU A N 1
ATOM 842 C CA . LEU A 1 103 ? -14.067 -2.888 -6.406 1.00 78.88 103 LEU A CA 1
ATOM 843 C C . LEU A 1 103 ? -14.684 -1.779 -5.546 1.00 78.88 103 LEU A C 1
ATOM 845 O O . LEU A 1 103 ? -14.770 -1.938 -4.335 1.00 78.88 103 LEU A O 1
ATOM 849 N N . ALA A 1 104 ? -15.092 -0.662 -6.152 1.00 80.81 104 ALA A N 1
ATOM 850 C CA . ALA A 1 104 ? -15.789 0.413 -5.457 1.00 80.81 104 ALA A CA 1
ATOM 851 C C . ALA A 1 104 ? -17.309 0.186 -5.388 1.00 80.81 104 ALA A C 1
ATOM 853 O O . ALA A 1 104 ? -17.962 0.798 -4.545 1.00 80.81 104 ALA A O 1
ATOM 854 N N . SER A 1 105 ? -17.878 -0.663 -6.256 1.00 81.81 105 SER A N 1
ATOM 855 C CA . SER A 1 105 ? -19.315 -0.975 -6.249 1.00 81.81 105 SER A CA 1
ATOM 856 C C . SER A 1 105 ? -19.710 -2.059 -5.248 1.00 81.81 105 SER A C 1
ATOM 858 O O . SER A 1 105 ? -20.860 -2.085 -4.817 1.00 81.81 105 SER A O 1
ATOM 860 N N . GLU A 1 106 ? -18.786 -2.946 -4.876 1.00 84.69 106 GLU A N 1
ATOM 861 C CA . GLU A 1 106 ? -19.050 -3.969 -3.863 1.00 84.69 106 GLU A CA 1
ATOM 862 C C . GLU A 1 106 ? -19.079 -3.344 -2.457 1.00 84.69 106 GLU A C 1
ATOM 864 O O . GLU A 1 106 ? -18.159 -2.604 -2.091 1.00 84.69 106 GLU A O 1
ATOM 869 N N . PRO A 1 107 ? -20.117 -3.615 -1.646 1.00 85.75 107 PRO A N 1
ATOM 870 C CA . PRO A 1 107 ? -20.202 -3.071 -0.300 1.00 85.75 107 PRO A CA 1
ATOM 871 C C . PRO A 1 107 ? -19.121 -3.684 0.600 1.00 85.75 107 PRO A C 1
ATOM 873 O O . PRO A 1 107 ? -18.989 -4.903 0.698 1.00 85.75 107 PRO A O 1
ATOM 876 N N . ASP A 1 108 ? -18.373 -2.831 1.303 1.00 90.44 108 ASP A N 1
ATOM 877 C CA . ASP A 1 108 ? -17.430 -3.255 2.341 1.00 90.44 108 ASP A CA 1
ATOM 878 C C . ASP A 1 108 ? -18.190 -3.936 3.492 1.00 90.44 108 ASP A C 1
ATOM 880 O O . ASP A 1 108 ? -19.010 -3.311 4.166 1.00 90.44 108 ASP A O 1
ATOM 884 N N . GLN A 1 109 ? -17.931 -5.229 3.699 1.00 93.75 109 GLN A N 1
ATOM 885 C CA . GLN A 1 109 ? -18.581 -6.050 4.727 1.00 93.75 109 GLN A CA 1
ATOM 886 C C . GLN A 1 109 ? -17.812 -6.074 6.055 1.00 93.75 109 GLN A C 1
ATOM 888 O O . GLN A 1 109 ? -18.278 -6.685 7.019 1.00 93.75 109 GLN A O 1
ATOM 893 N N . LEU A 1 110 ? -16.624 -5.465 6.124 1.00 95.50 110 LEU A N 1
ATOM 894 C CA . LEU A 1 110 ? -15.793 -5.530 7.321 1.00 95.50 110 LEU A CA 1
ATOM 895 C C . LEU A 1 110 ? -16.262 -4.542 8.389 1.00 95.50 110 LEU A C 1
ATOM 897 O O . LEU A 1 110 ? -16.471 -3.353 8.142 1.00 95.50 110 LEU A O 1
ATOM 901 N N . THR A 1 111 ? -16.342 -5.035 9.623 1.00 96.62 111 THR A N 1
ATOM 902 C CA . THR A 1 111 ? -16.654 -4.211 10.790 1.00 96.62 111 THR A CA 1
ATOM 903 C C . THR A 1 111 ? -15.565 -3.161 11.013 1.00 96.62 111 THR A C 1
ATOM 905 O O . THR A 1 111 ? -14.367 -3.454 10.944 1.00 96.62 111 THR A O 1
ATOM 908 N N . ARG A 1 112 ? -15.982 -1.926 11.310 1.00 97.50 112 ARG A N 1
ATOM 909 C CA . ARG A 1 112 ? -15.103 -0.788 11.608 1.00 97.50 112 ARG A CA 1
ATOM 910 C C . ARG A 1 112 ? -15.320 -0.322 13.042 1.00 97.50 112 ARG A C 1
ATOM 912 O O . ARG A 1 112 ? -16.448 -0.019 13.420 1.00 97.50 112 ARG A O 1
ATOM 919 N N . ILE A 1 113 ? -14.240 -0.220 13.811 1.00 97.62 113 ILE A N 1
ATOM 920 C CA . ILE A 1 113 ? -14.256 0.289 15.189 1.00 97.62 113 ILE A CA 1
ATOM 921 C C . ILE A 1 113 ? -13.410 1.565 15.307 1.00 97.62 113 ILE A C 1
ATOM 923 O O . ILE A 1 113 ? -12.443 1.758 14.564 1.00 97.62 113 ILE A O 1
ATOM 927 N N . ASP A 1 114 ? -13.776 2.465 16.221 1.00 97.62 114 ASP A N 1
ATOM 928 C CA . ASP A 1 114 ? -13.001 3.676 16.529 1.00 97.62 114 ASP A CA 1
ATOM 929 C C . ASP A 1 114 ? -11.944 3.363 17.593 1.00 97.62 114 ASP A C 1
ATOM 931 O O . ASP A 1 114 ? -12.256 3.202 18.775 1.00 97.62 114 ASP A O 1
ATOM 935 N N . GLY A 1 115 ? -10.678 3.306 17.181 1.00 96.88 115 GLY A N 1
ATOM 936 C CA . GLY A 1 115 ? -9.562 2.955 18.056 1.00 96.88 115 GLY A CA 1
ATOM 937 C C . GLY A 1 115 ? -9.272 3.974 19.159 1.00 96.88 115 GLY A C 1
ATOM 938 O O . GLY A 1 115 ? -8.543 3.644 20.088 1.00 96.88 115 GLY A O 1
ATOM 939 N N . LYS A 1 116 ? -9.829 5.195 19.105 1.00 96.06 116 LYS A N 1
ATOM 940 C CA . LYS A 1 116 ? -9.688 6.170 20.207 1.00 96.06 116 LYS A CA 1
ATOM 941 C C . LYS A 1 116 ? -10.649 5.905 21.361 1.00 96.06 116 LYS A C 1
ATOM 943 O O . LYS A 1 116 ? -10.399 6.368 22.470 1.00 96.06 116 LYS A O 1
ATOM 948 N N . LYS A 1 117 ? -11.763 5.2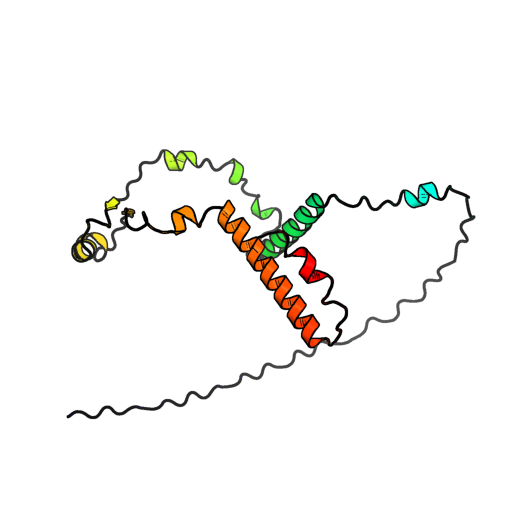27 21.084 1.00 96.12 117 LYS A N 1
ATOM 949 C CA . LYS A 1 117 ? -12.832 4.962 22.055 1.00 96.12 117 LYS A CA 1
ATOM 950 C C . LYS A 1 117 ? -12.815 3.521 22.553 1.00 96.12 117 LYS A C 1
ATOM 952 O O . LYS A 1 117 ? -13.252 3.280 23.669 1.00 96.12 117 LYS A O 1
ATOM 957 N N . TYR A 1 118 ? -12.327 2.589 21.733 1.00 95.81 118 TYR A N 1
ATOM 958 C CA . TYR A 1 118 ? -12.326 1.163 22.048 1.00 95.81 118 TYR A CA 1
ATOM 959 C C . TYR A 1 118 ? -11.267 0.807 23.097 1.00 95.81 118 TYR A C 1
ATOM 961 O O . TYR A 1 118 ? -10.096 1.168 22.950 1.00 95.81 118 TYR A O 1
ATOM 969 N N . CYS A 1 119 ? -11.651 0.070 24.140 1.00 97.19 119 CYS A N 1
ATOM 970 C CA . CYS A 1 119 ? -10.705 -0.387 25.153 1.00 97.19 119 CYS A CA 1
ATOM 971 C C . CYS A 1 119 ? -9.877 -1.582 24.633 1.00 97.19 119 CYS A C 1
ATOM 973 O O . CYS A 1 119 ? -10.441 -2.500 24.033 1.00 97.19 119 CYS A O 1
ATOM 975 N N . PRO A 1 120 ? -8.559 -1.665 24.911 1.00 96.81 120 PRO A N 1
ATOM 976 C CA . PRO A 1 120 ? -7.751 -2.825 24.523 1.00 96.81 120 PRO A CA 1
ATOM 977 C C . PRO A 1 120 ? -8.260 -4.165 25.076 1.00 96.81 120 PRO A C 1
ATOM 979 O O . PRO A 1 120 ? -8.104 -5.197 24.429 1.00 96.81 120 PRO A O 1
ATOM 982 N N . HIS A 1 121 ? -8.868 -4.168 26.268 1.00 97.75 121 HIS A N 1
ATOM 983 C CA . HIS A 1 121 ? -9.403 -5.391 26.873 1.00 97.75 121 HIS A CA 1
ATOM 984 C C . HIS A 1 121 ? -10.643 -5.907 26.134 1.00 97.75 121 HIS A C 1
ATOM 986 O O . HIS A 1 121 ? -10.724 -7.096 25.842 1.00 97.75 121 HIS A O 1
ATOM 992 N N . GLU A 1 122 ? -11.557 -5.002 25.779 1.00 97.12 122 GLU A N 1
ATOM 993 C CA . GLU A 1 122 ? -12.732 -5.310 24.955 1.00 97.12 122 GLU A CA 1
ATOM 994 C C . GLU A 1 122 ? -12.283 -5.809 23.579 1.00 97.12 122 GLU A C 1
ATOM 996 O O . GLU A 1 122 ? -12.764 -6.827 23.099 1.00 97.12 122 GLU A O 1
ATOM 1001 N N . PHE A 1 123 ? -11.274 -5.164 22.976 1.00 97.75 123 PHE A N 1
ATOM 1002 C CA . PHE A 1 123 ? -10.772 -5.559 21.655 1.00 97.75 123 PHE A CA 1
ATOM 1003 C C . PHE A 1 123 ? -10.271 -7.003 21.646 1.00 97.75 123 PHE A C 1
ATOM 1005 O O . PHE A 1 123 ? -10.520 -7.758 20.701 1.00 97.75 123 PHE A O 1
ATOM 1012 N N . LYS A 1 124 ? -9.575 -7.386 22.719 1.00 97.69 124 LYS A N 1
ATOM 1013 C CA . LYS A 1 124 ? -9.050 -8.734 22.872 1.00 97.69 124 LYS A CA 1
ATOM 1014 C C . LYS A 1 124 ? -10.166 -9.778 22.903 1.00 97.69 124 LYS A C 1
ATOM 1016 O O . LYS A 1 124 ? -10.064 -10.780 22.202 1.00 97.69 124 LYS A O 1
ATOM 1021 N N . ILE A 1 125 ? -11.199 -9.534 23.706 1.00 98.00 125 ILE A N 1
ATOM 1022 C CA . ILE A 1 125 ? -12.322 -10.463 23.882 1.00 98.00 125 ILE A CA 1
ATOM 1023 C C . ILE A 1 125 ? -13.153 -10.535 22.599 1.00 98.00 125 ILE A C 1
ATOM 1025 O O . ILE A 1 125 ? -13.464 -11.627 22.136 1.00 98.00 125 ILE A O 1
ATOM 1029 N N . ASP A 1 126 ? -13.469 -9.391 21.994 1.00 97.25 126 ASP A N 1
ATOM 1030 C CA . ASP A 1 126 ? -14.429 -9.328 20.890 1.00 97.25 126 ASP A CA 1
ATOM 1031 C C . ASP A 1 126 ? -13.827 -9.746 19.538 1.00 97.25 126 ASP A C 1
ATOM 1033 O O . ASP A 1 126 ? -14.534 -10.306 18.700 1.00 97.25 126 ASP A O 1
ATOM 1037 N N . TYR A 1 127 ? -12.528 -9.498 19.307 1.00 97.94 127 TYR A N 1
ATOM 1038 C CA . TYR A 1 127 ? -11.896 -9.707 17.996 1.00 97.94 127 TYR A CA 1
ATOM 1039 C C . TYR A 1 127 ? -10.629 -10.565 18.039 1.00 97.94 127 TYR A C 1
ATOM 1041 O O . TYR A 1 127 ? -10.490 -11.481 17.226 1.00 97.94 127 TYR A O 1
ATOM 1049 N N . GLU A 1 128 ? -9.694 -10.296 18.955 1.00 97.88 128 GLU A N 1
ATOM 1050 C CA . GLU A 1 128 ? -8.375 -10.954 18.949 1.00 97.88 128 GLU A CA 1
ATOM 1051 C C . GLU A 1 128 ? -8.463 -12.449 19.295 1.00 97.88 128 GLU A C 1
ATOM 1053 O O . GLU A 1 128 ? -7.894 -13.285 18.587 1.00 97.88 128 GLU A O 1
ATOM 1058 N N . GLU A 1 129 ? -9.201 -12.798 20.352 1.00 98.06 129 GLU A N 1
ATOM 1059 C CA . GLU A 1 129 ? -9.335 -14.173 20.847 1.00 98.06 129 GLU A CA 1
ATOM 1060 C C . GLU A 1 129 ? -10.027 -15.082 19.824 1.00 98.06 129 GLU A C 1
ATOM 1062 O O . GLU A 1 129 ? -9.570 -16.197 19.558 1.00 98.06 129 GLU A O 1
ATOM 1067 N N . PHE A 1 130 ? -11.062 -14.560 19.165 1.00 97.50 130 PHE A N 1
ATOM 1068 C CA . PHE A 1 130 ? -11.788 -15.252 18.099 1.00 97.50 130 PHE A CA 1
ATOM 1069 C C . PHE A 1 130 ? -11.135 -15.120 16.718 1.00 97.50 130 PHE A C 1
ATOM 1071 O O . PHE A 1 130 ? -11.605 -15.735 15.760 1.00 97.50 130 PHE A O 1
ATOM 1078 N N . ARG A 1 131 ? -10.040 -14.355 16.603 1.00 97.69 131 ARG A N 1
ATOM 1079 C CA . ARG A 1 131 ? -9.320 -14.079 15.346 1.00 97.69 131 ARG A CA 1
ATOM 1080 C C . ARG A 1 131 ? -10.230 -13.501 14.258 1.00 97.69 131 ARG A C 1
ATOM 1082 O O . ARG A 1 131 ? -10.093 -13.839 13.080 1.00 97.69 131 ARG A O 1
ATOM 1089 N N . LEU A 1 132 ? -11.163 -12.641 14.656 1.00 97.69 132 LEU A N 1
ATOM 1090 C CA . LEU A 1 132 ? -12.091 -11.988 13.741 1.00 97.69 132 LEU A CA 1
ATOM 1091 C C . LEU A 1 132 ? -11.429 -10.762 13.094 1.00 97.69 132 LEU A C 1
ATOM 1093 O O . LEU A 1 132 ? -10.836 -9.941 13.798 1.00 97.69 132 LEU A O 1
ATOM 1097 N N . PRO A 1 133 ? -11.518 -10.606 11.760 1.00 97.75 133 PRO A N 1
ATOM 1098 C CA . PRO A 1 133 ? -10.970 -9.439 11.088 1.00 97.75 133 PRO A CA 1
ATOM 1099 C C . PRO A 1 133 ? -11.813 -8.197 11.395 1.00 97.75 133 PRO A C 1
ATOM 1101 O O . PRO A 1 133 ? -13.039 -8.218 11.300 1.00 97.75 133 PRO A O 1
ATOM 1104 N N . VAL A 1 134 ? -11.143 -7.092 11.716 1.00 97.62 134 VAL A N 1
ATOM 1105 C CA . VAL A 1 134 ? -11.781 -5.804 12.003 1.00 97.62 134 VAL A CA 1
ATOM 1106 C C . VAL A 1 134 ? -10.883 -4.658 11.546 1.00 97.62 134 VAL A C 1
ATOM 1108 O O . VAL A 1 134 ? -9.655 -4.745 11.608 1.00 97.62 134 VAL A O 1
ATOM 1111 N N . ILE A 1 135 ? -11.491 -3.572 11.074 1.00 97.88 135 ILE A N 1
ATOM 1112 C CA . ILE A 1 135 ? -10.785 -2.354 10.677 1.00 97.88 135 ILE A CA 1
ATOM 1113 C C . ILE A 1 135 ? -10.802 -1.369 11.847 1.00 97.88 135 ILE A C 1
ATOM 1115 O O . ILE A 1 135 ? -11.859 -0.905 12.274 1.00 97.88 135 ILE A O 1
ATOM 1119 N N . ILE A 1 136 ? -9.622 -0.993 12.333 1.00 97.94 136 ILE A N 1
ATOM 1120 C CA . ILE A 1 136 ? -9.474 -0.002 13.403 1.00 97.94 136 ILE A CA 1
ATOM 1121 C C . ILE A 1 136 ? -9.234 1.373 12.778 1.00 97.94 136 ILE A C 1
ATOM 1123 O O . ILE A 1 136 ? -8.268 1.578 12.044 1.00 97.94 136 ILE A O 1
ATOM 1127 N N . THR A 1 137 ? -10.114 2.324 13.070 1.00 97.88 137 THR A N 1
ATOM 1128 C CA . THR A 1 137 ? -10.055 3.701 12.560 1.00 97.88 137 THR A CA 1
ATOM 1129 C C . THR A 1 137 ? -9.576 4.680 13.640 1.00 97.88 137 THR A C 1
ATOM 1131 O O . THR A 1 137 ? -9.476 4.325 14.812 1.00 97.88 137 THR A O 1
ATOM 1134 N N . GLY A 1 138 ? -9.202 5.905 13.259 1.00 96.69 138 GLY A N 1
ATOM 1135 C CA . GLY A 1 138 ? -8.845 6.985 14.192 1.00 96.69 138 GLY A CA 1
ATOM 1136 C C . GLY A 1 138 ? -7.421 6.948 14.772 1.00 96.69 138 GLY A C 1
ATOM 1137 O O . GLY A 1 138 ? -6.896 7.989 15.166 1.00 96.69 138 GLY A O 1
ATOM 1138 N N . LEU A 1 139 ? -6.733 5.801 14.798 1.00 96.38 139 LEU A N 1
ATOM 1139 C CA . LEU A 1 139 ? -5.391 5.701 15.406 1.00 96.38 139 LEU A CA 1
ATOM 1140 C C . LEU A 1 139 ? -4.296 6.479 14.655 1.00 96.38 139 LEU A C 1
ATOM 1142 O O . LEU A 1 139 ? -3.301 6.889 15.254 1.00 96.38 139 LEU A O 1
ATOM 1146 N N . THR A 1 140 ? -4.473 6.691 13.351 1.00 96.81 140 THR A N 1
ATOM 1147 C CA . THR A 1 140 ? -3.455 7.283 12.469 1.00 96.81 140 THR A CA 1
ATOM 1148 C C . THR A 1 140 ? -3.727 8.743 12.103 1.00 96.81 140 THR A C 1
ATOM 1150 O O . THR A 1 140 ? -3.002 9.307 11.287 1.00 96.81 140 THR A O 1
ATOM 1153 N N . ASP A 1 141 ? -4.754 9.377 12.678 1.00 95.44 141 ASP A N 1
ATOM 1154 C CA . ASP A 1 141 ? -5.206 10.715 12.255 1.00 95.44 141 ASP A CA 1
ATOM 1155 C C . ASP A 1 141 ? -4.126 11.791 12.399 1.00 95.44 141 ASP A C 1
ATOM 1157 O O . ASP A 1 141 ? -4.001 12.666 11.543 1.00 95.44 141 ASP A O 1
ATOM 1161 N N . ASN A 1 142 ? -3.336 11.690 13.471 1.00 96.50 142 ASN A N 1
ATOM 1162 C CA . ASN A 1 142 ? -2.290 12.646 13.832 1.00 96.50 142 ASN A CA 1
ATOM 1163 C C . ASN A 1 142 ? -0.893 12.180 13.398 1.00 96.50 142 ASN A C 1
ATOM 1165 O O . ASN A 1 142 ? 0.114 12.726 13.851 1.00 96.50 142 ASN A O 1
ATOM 1169 N N . TRP A 1 143 ? -0.795 11.130 12.577 1.00 97.25 143 TRP A N 1
ATOM 1170 C CA . TRP A 1 143 ? 0.510 10.642 12.151 1.00 97.25 143 TRP A CA 1
ATOM 1171 C C . TRP A 1 143 ? 1.145 11.627 11.167 1.00 97.25 143 TRP A C 1
ATOM 1173 O O . TRP A 1 143 ? 0.533 11.949 10.145 1.00 97.25 143 TRP A O 1
ATOM 1183 N N . PRO A 1 144 ? 2.411 12.031 11.381 1.00 96.19 144 PRO A N 1
ATOM 1184 C CA . PRO A 1 144 ? 3.105 12.935 10.463 1.00 96.19 144 PRO A CA 1
ATOM 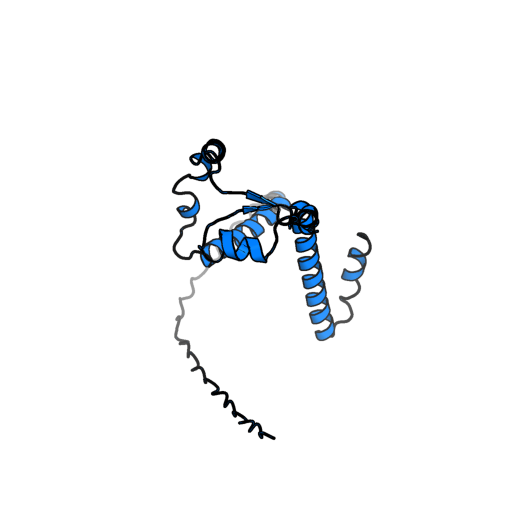1185 C C . PRO A 1 144 ? 3.262 12.329 9.060 1.00 96.19 144 PRO A C 1
ATOM 1187 O O . PRO A 1 144 ? 3.477 13.051 8.090 1.00 96.19 144 PRO A O 1
ATOM 1190 N N . ALA A 1 145 ? 3.128 11.004 8.932 1.00 95.50 145 ALA A N 1
ATOM 1191 C CA . ALA A 1 145 ? 3.102 10.297 7.658 1.00 95.50 145 ALA A CA 1
ATOM 1192 C C . ALA A 1 145 ? 2.015 10.825 6.707 1.00 95.50 145 ALA A C 1
ATOM 1194 O O . ALA A 1 145 ? 2.252 10.870 5.503 1.00 95.50 145 ALA A O 1
ATOM 1195 N N . LYS A 1 146 ? 0.871 11.293 7.226 1.00 94.38 146 LYS A N 1
ATOM 1196 C CA . LYS A 1 146 ? -0.223 11.840 6.408 1.00 94.38 146 LYS A CA 1
ATOM 1197 C C . LYS A 1 146 ? 0.228 13.018 5.536 1.00 94.38 146 LYS A C 1
ATOM 1199 O O . LYS A 1 146 ? -0.210 13.142 4.399 1.00 94.38 146 LYS A O 1
ATOM 1204 N N . GLU A 1 147 ? 1.130 13.849 6.052 1.00 94.19 147 GLU A N 1
ATOM 1205 C CA . GLU A 1 147 ? 1.675 15.009 5.337 1.00 94.19 147 GLU A CA 1
ATOM 1206 C C . GLU A 1 147 ? 3.002 14.683 4.639 1.00 94.19 147 GLU A C 1
ATOM 1208 O O . GLU A 1 147 ? 3.260 15.125 3.516 1.00 94.19 147 GLU A O 1
ATOM 1213 N N . LYS A 1 148 ? 3.857 13.887 5.292 1.00 93.94 148 LYS A N 1
ATOM 1214 C CA . LYS A 1 148 ? 5.222 13.622 4.819 1.00 93.94 148 LYS A CA 1
ATOM 1215 C C . LYS A 1 148 ? 5.304 12.547 3.741 1.00 93.94 148 LYS A C 1
ATOM 1217 O O . LYS A 1 148 ? 6.236 12.571 2.943 1.00 93.94 148 LYS A O 1
ATOM 1222 N N . TRP A 1 149 ? 4.377 11.594 3.690 1.00 94.62 149 TRP A N 1
ATOM 1223 C CA . TRP A 1 149 ? 4.423 10.488 2.726 1.00 94.62 149 TRP A CA 1
ATOM 1224 C C . TRP A 1 149 ? 3.605 10.801 1.474 1.00 94.62 149 TRP A C 1
ATOM 1226 O O . TRP A 1 149 ? 2.764 10.023 1.033 1.00 94.62 149 TRP A O 1
ATOM 1236 N N . THR A 1 150 ? 3.872 11.962 0.878 1.00 95.25 150 THR A N 1
ATOM 1237 C CA . THR A 1 150 ? 3.337 12.331 -0.437 1.00 95.25 150 THR A CA 1
ATOM 1238 C C . THR A 1 150 ? 4.398 12.125 -1.511 1.00 95.25 150 THR A C 1
ATOM 1240 O O . THR A 1 150 ? 5.595 12.225 -1.239 1.00 95.25 150 THR A O 1
ATOM 1243 N N . PHE A 1 151 ? 3.977 11.883 -2.757 1.00 92.06 151 PHE A N 1
ATOM 1244 C CA . PHE A 1 151 ? 4.909 11.673 -3.872 1.00 92.06 151 PHE A CA 1
ATOM 1245 C C . PHE A 1 151 ? 5.923 12.818 -4.003 1.00 92.06 151 PHE A C 1
ATOM 1247 O O . PHE A 1 151 ? 7.108 12.562 -4.165 1.00 92.06 151 PHE A O 1
ATOM 1254 N N . LYS A 1 152 ? 5.476 14.072 -3.850 1.00 90.56 152 LYS A N 1
ATOM 1255 C CA . LYS A 1 152 ? 6.338 15.261 -3.927 1.00 90.56 152 LYS A CA 1
ATOM 1256 C C . LYS A 1 152 ? 7.411 15.268 -2.836 1.00 90.56 152 LYS A C 1
ATOM 1258 O O . LYS A 1 152 ? 8.582 15.466 -3.143 1.00 90.56 152 LYS A O 1
ATOM 1263 N N . VAL A 1 153 ? 7.014 15.036 -1.582 1.00 91.12 153 VAL A N 1
ATOM 1264 C CA . VAL A 1 153 ? 7.934 15.064 -0.434 1.00 91.12 153 VAL A CA 1
ATOM 1265 C C . VAL A 1 153 ? 8.916 13.900 -0.506 1.00 91.12 153 VAL A C 1
ATOM 1267 O O . VAL A 1 153 ? 10.118 14.103 -0.357 1.00 91.12 153 VAL A O 1
ATOM 1270 N N . LEU A 1 154 ? 8.430 12.693 -0.802 1.00 90.56 154 LEU A N 1
ATOM 1271 C CA . LEU A 1 154 ? 9.287 11.518 -0.940 1.00 90.56 154 LEU A CA 1
ATOM 1272 C C . LEU A 1 154 ? 10.263 11.687 -2.108 1.00 90.56 154 LEU A C 1
ATOM 1274 O O . LEU A 1 154 ? 11.463 11.500 -1.930 1.00 90.56 154 LEU A O 1
ATOM 1278 N N . GLN A 1 155 ? 9.780 12.105 -3.280 1.00 88.25 155 GLN A N 1
ATOM 1279 C CA . GLN A 1 155 ? 10.631 12.337 -4.444 1.00 88.25 155 GLN A CA 1
ATOM 1280 C C . GLN A 1 155 ? 11.731 13.362 -4.140 1.00 88.25 155 GLN A C 1
ATOM 1282 O O . GLN A 1 155 ? 12.885 13.124 -4.487 1.00 88.25 155 GLN A O 1
ATOM 1287 N N . PHE A 1 156 ? 11.398 14.469 -3.473 1.00 85.62 156 PHE A N 1
ATOM 1288 C CA . PHE A 1 156 ? 12.375 15.495 -3.112 1.00 85.62 156 PHE A CA 1
ATOM 1289 C C . PHE A 1 156 ? 13.413 14.977 -2.105 1.00 85.62 156 PHE A C 1
ATOM 1291 O O . PHE A 1 156 ? 14.614 15.058 -2.368 1.00 85.62 156 PHE A O 1
ATOM 1298 N N . ASN A 1 157 ? 12.965 14.369 -1.002 1.00 79.25 157 ASN A N 1
ATOM 1299 C CA . ASN A 1 157 ? 13.855 13.882 0.055 1.00 79.25 157 ASN A CA 1
ATOM 1300 C C . ASN A 1 157 ? 14.839 12.822 -0.465 1.00 79.25 157 ASN A C 1
ATOM 1302 O O . ASN A 1 157 ? 16.037 12.914 -0.199 1.00 79.25 157 ASN A O 1
ATOM 1306 N N . PHE A 1 158 ? 14.374 11.870 -1.282 1.00 73.25 158 PHE A N 1
ATOM 1307 C CA . PHE A 1 158 ? 15.248 10.828 -1.830 1.00 73.25 158 PHE A CA 1
ATOM 1308 C C . PHE A 1 158 ? 16.258 11.361 -2.856 1.00 73.25 158 PHE A C 1
ATOM 1310 O O . PHE A 1 158 ? 17.382 10.862 -2.930 1.00 73.25 158 PHE A O 1
ATOM 1317 N N . ILE A 1 159 ? 15.903 12.384 -3.642 1.00 71.50 159 ILE A N 1
ATOM 1318 C CA . ILE A 1 159 ? 16.846 13.008 -4.587 1.00 71.50 159 ILE A CA 1
ATOM 1319 C C . ILE A 1 159 ? 17.950 13.760 -3.827 1.00 71.50 159 ILE A C 1
ATOM 1321 O O . ILE A 1 159 ? 19.126 13.682 -4.209 1.00 71.50 159 ILE A O 1
ATOM 1325 N N . CYS A 1 160 ? 17.599 14.444 -2.737 1.00 56.53 160 CYS A N 1
ATOM 1326 C CA . CYS A 1 160 ? 18.557 15.153 -1.893 1.00 56.53 160 CYS A CA 1
ATOM 1327 C C . CYS A 1 160 ? 19.497 14.192 -1.155 1.00 56.53 160 CYS A C 1
ATOM 1329 O O . CYS A 1 160 ? 20.707 14.401 -1.191 1.00 56.53 160 CYS A O 1
ATOM 1331 N N . GLU A 1 161 ? 18.990 13.111 -0.560 1.00 57.19 161 GLU A N 1
ATOM 1332 C CA . GLU A 1 161 ? 19.832 12.144 0.162 1.00 57.19 161 GLU A CA 1
ATOM 1333 C C . GLU A 1 161 ? 20.856 11.458 -0.750 1.00 57.19 161 GLU A C 1
ATOM 1335 O O . GLU A 1 161 ? 22.034 11.360 -0.396 1.00 57.19 161 GLU A O 1
ATOM 1340 N N . ILE A 1 162 ? 20.454 11.064 -1.964 1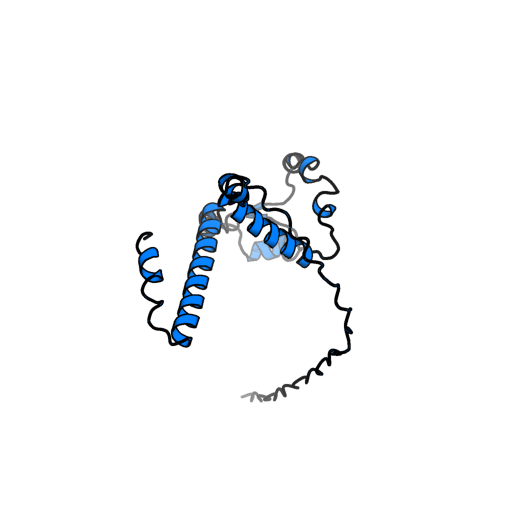.00 60.88 162 ILE A N 1
ATOM 1341 C CA . ILE A 1 162 ? 21.380 10.483 -2.951 1.00 60.88 162 ILE A CA 1
ATOM 1342 C C . ILE A 1 162 ? 22.451 11.505 -3.359 1.00 60.88 162 ILE A C 1
ATOM 1344 O O . ILE A 1 162 ? 23.619 11.146 -3.528 1.00 60.88 162 ILE A O 1
ATOM 1348 N N . SER A 1 163 ? 22.076 12.779 -3.494 1.00 59.44 163 SER A N 1
ATOM 1349 C CA . SER A 1 163 ? 23.013 13.851 -3.848 1.00 59.44 163 SER A CA 1
ATOM 1350 C C . SER A 1 163 ? 24.009 14.129 -2.720 1.00 59.44 163 SER A C 1
ATOM 1352 O O . SER A 1 163 ? 25.209 14.233 -2.975 1.00 59.44 163 SER A O 1
ATOM 1354 N N . ILE A 1 164 ? 23.544 14.167 -1.469 1.00 60.88 164 ILE A N 1
ATOM 1355 C CA . ILE A 1 164 ? 24.389 14.375 -0.285 1.00 60.88 164 ILE A CA 1
ATOM 1356 C C . ILE A 1 164 ? 25.370 13.208 -0.121 1.00 60.88 164 ILE A C 1
ATOM 1358 O O . ILE A 1 164 ? 26.572 13.438 0.015 1.00 60.88 164 ILE A O 1
ATOM 1362 N N . MET A 1 165 ? 24.904 11.958 -0.233 1.00 58.47 165 MET A N 1
ATOM 1363 C CA . MET A 1 165 ? 25.783 10.786 -0.134 1.00 58.47 165 MET A CA 1
ATOM 1364 C C . MET A 1 165 ? 26.822 10.724 -1.263 1.00 58.47 165 MET A C 1
ATOM 1366 O O . MET A 1 165 ? 27.978 10.366 -1.021 1.00 58.47 165 MET A O 1
ATOM 1370 N N . ALA A 1 166 ? 26.457 11.120 -2.487 1.00 60.72 166 ALA A N 1
ATOM 1371 C CA . ALA A 1 166 ? 27.394 11.176 -3.610 1.00 60.72 166 ALA A CA 1
ATOM 1372 C C . ALA A 1 166 ? 28.496 12.234 -3.407 1.00 60.72 166 ALA A C 1
ATOM 1374 O O . ALA A 1 166 ? 29.663 11.968 -3.718 1.00 60.72 166 ALA A O 1
ATOM 1375 N N . ILE A 1 167 ? 28.149 13.400 -2.849 1.00 65.25 167 ILE A N 1
ATOM 1376 C CA . ILE A 1 167 ? 29.097 14.480 -2.528 1.00 65.25 167 ILE A CA 1
ATOM 1377 C C . ILE A 1 167 ? 30.023 14.061 -1.377 1.00 65.25 167 ILE A C 1
ATOM 1379 O O . ILE A 1 167 ? 31.238 14.241 -1.465 1.00 65.25 167 ILE A O 1
ATOM 1383 N N . SER A 1 168 ? 29.493 13.430 -0.328 1.00 66.88 168 SER A N 1
ATOM 1384 C CA . SER A 1 168 ? 30.311 12.939 0.789 1.00 66.88 168 SER A CA 1
ATOM 1385 C C . SER A 1 168 ? 31.307 11.859 0.355 1.00 66.88 168 SER A C 1
ATOM 1387 O O . SER A 1 168 ? 32.464 11.895 0.773 1.00 66.88 168 SER A O 1
ATOM 1389 N N . HIS A 1 169 ? 30.908 10.933 -0.522 1.00 63.66 169 HIS A N 1
ATOM 1390 C CA . HIS A 1 169 ? 31.804 9.884 -1.017 1.00 63.66 169 HIS A CA 1
ATOM 1391 C C . HIS A 1 169 ? 32.910 10.437 -1.935 1.00 63.66 169 HIS A C 1
ATOM 1393 O O . HIS A 1 169 ? 34.063 10.014 -1.849 1.00 63.66 169 HIS A O 1
ATOM 1399 N N . THR A 1 170 ? 32.595 11.422 -2.781 1.00 62.25 170 THR A N 1
ATOM 1400 C CA . THR A 1 170 ? 33.606 12.095 -3.617 1.00 62.25 170 THR A CA 1
ATOM 1401 C C . THR A 1 170 ? 34.571 12.947 -2.791 1.00 62.25 170 THR A C 1
ATOM 1403 O O . THR A 1 170 ? 35.776 12.891 -3.038 1.00 62.25 170 THR A O 1
ATOM 1406 N N . LEU A 1 171 ? 34.089 13.658 -1.766 1.00 62.47 171 LEU A N 1
ATOM 1407 C CA . LEU A 1 171 ? 34.947 14.371 -0.810 1.00 62.47 171 LEU A CA 1
ATOM 1408 C C . LEU A 1 171 ? 35.860 13.409 -0.037 1.00 62.47 171 LEU A C 1
ATOM 1410 O O . LEU A 1 171 ? 37.057 13.666 0.076 1.00 62.47 171 LEU A O 1
ATOM 1414 N N . TYR A 1 172 ? 35.333 12.274 0.430 1.00 66.50 172 TYR A N 1
ATOM 1415 C CA . TYR A 1 172 ? 36.119 11.262 1.140 1.00 66.50 172 TYR A CA 1
ATOM 1416 C C . TYR A 1 172 ? 37.253 10.687 0.273 1.00 66.50 172 TYR A C 1
ATOM 1418 O O . TYR A 1 172 ? 38.397 10.592 0.724 1.00 66.50 172 TYR A O 1
ATOM 1426 N N . LEU A 1 173 ? 36.970 10.361 -0.993 1.00 63.59 173 LEU A N 1
ATOM 1427 C CA . LEU A 1 173 ? 37.989 9.882 -1.933 1.00 63.59 173 LEU A CA 1
ATOM 1428 C C . LEU A 1 173 ? 39.019 10.967 -2.293 1.00 63.59 173 LEU A C 1
ATOM 1430 O O . LEU A 1 173 ? 40.198 10.651 -2.446 1.00 63.59 173 LEU A O 1
ATOM 1434 N N . SER A 1 174 ? 38.612 12.239 -2.370 1.00 59.38 174 SER A N 1
ATOM 1435 C CA . SER A 1 174 ? 39.521 13.363 -2.638 1.00 59.38 174 SER A CA 1
ATOM 1436 C C . SER A 1 174 ? 40.486 13.630 -1.479 1.00 59.38 174 SER A C 1
ATOM 1438 O O . SER A 1 174 ? 41.664 13.888 -1.718 1.00 59.38 174 SER A O 1
ATOM 1440 N N . ILE A 1 175 ? 40.017 13.531 -0.230 1.00 63.47 175 ILE A N 1
ATOM 1441 C CA . ILE A 1 175 ? 40.853 13.705 0.972 1.00 63.47 175 ILE A CA 1
ATOM 1442 C C . ILE A 1 175 ? 41.883 12.572 1.081 1.00 63.47 175 ILE A C 1
ATOM 1444 O O . ILE A 1 175 ? 43.034 12.808 1.440 1.00 63.47 175 ILE A O 1
ATOM 1448 N N . ARG A 1 176 ? 41.501 11.342 0.716 1.00 63.03 176 ARG A N 1
ATOM 1449 C CA . ARG A 1 176 ? 42.396 10.174 0.753 1.00 63.03 176 ARG A CA 1
ATOM 1450 C C . ARG A 1 176 ? 43.371 10.112 -0.433 1.00 63.03 176 ARG A C 1
ATOM 1452 O O . ARG A 1 176 ? 44.378 9.418 -0.346 1.00 63.03 176 ARG A O 1
ATOM 1459 N N . GLY A 1 177 ? 43.077 10.831 -1.520 1.00 60.72 177 GLY A N 1
ATOM 1460 C CA . GLY A 1 177 ? 43.875 10.882 -2.751 1.00 60.72 177 GLY A CA 1
ATOM 1461 C C . GLY A 1 177 ? 44.977 11.949 -2.793 1.00 60.72 177 GLY A C 1
ATOM 1462 O O . GLY A 1 177 ? 45.701 12.006 -3.781 1.00 60.72 177 GLY A O 1
ATOM 1463 N N . GLY A 1 178 ? 45.120 12.794 -1.764 1.00 54.94 178 GLY A N 1
ATOM 1464 C CA . GLY A 1 178 ? 46.276 13.691 -1.607 1.00 54.94 178 GLY A CA 1
ATOM 1465 C C . GLY A 1 178 ? 46.462 14.771 -2.685 1.00 54.94 178 GLY A C 1
ATOM 1466 O O . GLY A 1 178 ? 47.563 15.293 -2.816 1.00 54.94 178 GLY A O 1
ATOM 1467 N N . SER A 1 179 ? 45.426 15.121 -3.457 1.00 54.28 179 SER A N 1
ATOM 1468 C CA . SER A 1 179 ? 45.507 16.181 -4.473 1.00 54.28 179 SER A CA 1
ATOM 1469 C C . SER A 1 179 ? 44.652 17.382 -4.062 1.00 54.28 179 SER A C 1
ATOM 1471 O O . SER A 1 179 ? 43.421 17.325 -4.054 1.00 54.28 179 SER A O 1
ATOM 1473 N N . SER A 1 180 ? 45.323 18.464 -3.670 1.00 54.38 180 SER A N 1
ATOM 1474 C CA . SER A 1 180 ? 44.755 19.683 -3.080 1.00 54.38 180 SER A CA 1
ATOM 1475 C C . SER A 1 180 ? 43.970 20.571 -4.052 1.00 54.38 180 SER A C 1
ATOM 1477 O O . SER A 1 180 ? 43.211 21.433 -3.609 1.00 54.38 180 SER A O 1
ATOM 1479 N N . ASP A 1 181 ? 44.090 20.356 -5.363 1.00 54.44 181 ASP A N 1
ATOM 1480 C CA . ASP A 1 181 ? 43.625 21.334 -6.358 1.00 54.44 181 ASP A CA 1
ATOM 1481 C C . ASP A 1 181 ? 42.166 21.131 -6.806 1.00 54.44 181 ASP A C 1
ATOM 1483 O O . ASP A 1 181 ? 41.571 22.008 -7.432 1.00 54.44 181 ASP A O 1
ATOM 14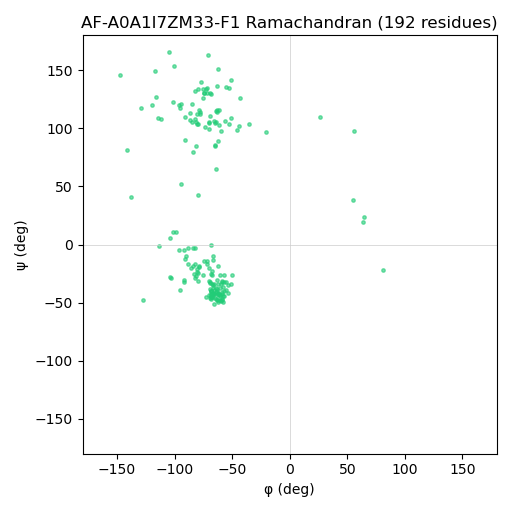87 N N . VAL A 1 182 ? 41.532 20.013 -6.430 1.00 53.06 182 VAL A N 1
ATOM 1488 C CA . VAL A 1 182 ? 40.157 19.669 -6.856 1.00 53.06 182 VAL A CA 1
ATOM 1489 C C . VAL A 1 182 ? 39.080 20.247 -5.918 1.00 53.06 182 VAL A C 1
ATOM 1491 O O . VAL A 1 182 ? 37.916 20.387 -6.297 1.00 53.06 182 VAL A O 1
ATOM 1494 N N . LEU A 1 183 ? 39.453 20.665 -4.703 1.00 50.25 183 LEU A N 1
ATOM 1495 C CA . LEU A 1 183 ? 38.515 21.122 -3.665 1.00 50.25 183 LEU A CA 1
ATOM 1496 C C . LEU A 1 183 ? 37.865 22.491 -3.940 1.00 50.25 183 LEU A C 1
ATOM 1498 O O . LEU A 1 183 ? 36.839 22.806 -3.337 1.00 50.25 183 LEU A O 1
ATOM 1502 N N . ARG A 1 184 ? 38.406 23.305 -4.857 1.00 49.53 184 ARG A N 1
ATOM 1503 C CA . ARG A 1 184 ? 37.890 24.666 -5.103 1.00 49.53 184 ARG A CA 1
ATOM 1504 C C . ARG A 1 184 ? 36.652 24.738 -6.001 1.00 49.53 184 ARG A C 1
ATOM 1506 O O . ARG A 1 184 ? 35.931 25.726 -5.918 1.00 49.53 184 ARG A O 1
ATOM 1513 N N . VAL A 1 185 ? 36.363 23.721 -6.818 1.00 50.12 185 VAL A N 1
ATOM 1514 C CA . VAL A 1 185 ? 35.283 23.814 -7.825 1.00 50.12 185 VAL A CA 1
ATOM 1515 C C . VAL A 1 185 ? 33.926 23.321 -7.300 1.00 50.12 185 VAL A C 1
ATOM 1517 O O . VAL A 1 185 ? 32.896 23.882 -7.661 1.00 50.12 185 VAL A O 1
ATOM 1520 N N . SER A 1 186 ? 33.885 22.335 -6.395 1.00 45.84 186 SER A N 1
ATOM 1521 C CA . SER A 1 18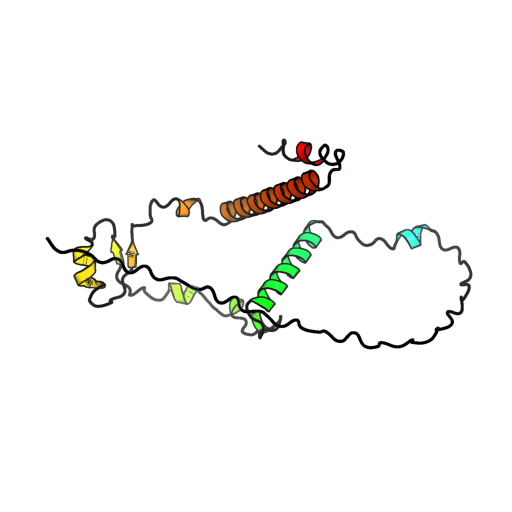6 ? 32.604 21.724 -5.980 1.00 45.84 186 SER A CA 1
ATOM 1522 C C . SER A 1 186 ? 31.830 22.489 -4.900 1.00 45.84 186 SER A C 1
ATOM 1524 O O . SER A 1 186 ? 30.602 22.424 -4.876 1.00 45.84 186 SER A O 1
ATOM 1526 N N . ILE A 1 187 ? 32.496 23.234 -4.010 1.00 46.66 187 ILE A N 1
ATOM 1527 C CA . ILE A 1 187 ? 31.814 23.890 -2.874 1.00 46.66 187 ILE A CA 1
ATOM 1528 C C . ILE A 1 187 ? 31.011 25.127 -3.323 1.00 46.66 187 ILE A C 1
ATOM 1530 O O . ILE A 1 187 ? 29.990 25.455 -2.718 1.00 46.66 187 ILE A O 1
ATOM 1534 N N . ALA A 1 188 ? 31.399 25.778 -4.424 1.00 45.53 188 ALA A N 1
ATOM 1535 C CA . ALA A 1 188 ? 30.718 26.976 -4.918 1.00 45.53 188 ALA A CA 1
ATOM 1536 C C . ALA A 1 188 ? 29.295 26.705 -5.451 1.00 45.53 188 ALA A C 1
ATOM 1538 O O . ALA A 1 188 ? 28.451 27.595 -5.400 1.00 45.53 188 ALA A O 1
ATOM 1539 N N . SER A 1 189 ? 28.991 25.482 -5.906 1.00 43.59 189 SER A N 1
ATOM 1540 C CA . SER A 1 189 ? 27.689 25.174 -6.520 1.00 43.59 189 SER A CA 1
ATOM 1541 C C . SER A 1 189 ? 26.579 24.833 -5.517 1.00 43.59 189 SER A C 1
ATOM 1543 O O . SER A 1 189 ? 25.410 24.902 -5.882 1.00 43.59 189 SER A O 1
ATOM 1545 N N . CYS A 1 190 ? 26.903 24.471 -4.270 1.00 42.34 190 CYS A N 1
ATOM 1546 C CA . CYS A 1 190 ? 25.889 24.086 -3.272 1.00 42.34 190 CYS A CA 1
ATOM 1547 C C . CYS A 1 190 ? 25.375 25.259 -2.422 1.00 42.34 190 CYS A C 1
ATOM 1549 O O . CYS A 1 190 ? 24.374 25.117 -1.726 1.00 42.34 190 CYS A O 1
ATOM 1551 N N . ARG A 1 191 ? 26.029 26.428 -2.468 1.00 40.31 191 ARG A N 1
ATOM 1552 C CA . ARG A 1 191 ? 25.650 27.589 -1.643 1.00 40.31 191 ARG A CA 1
ATOM 1553 C C . ARG A 1 191 ? 24.499 28.429 -2.215 1.00 40.31 191 ARG A C 1
ATOM 1555 O O . ARG A 1 191 ? 24.085 29.374 -1.562 1.00 40.31 191 ARG A O 1
ATOM 1562 N N . ALA A 1 192 ? 23.987 28.090 -3.400 1.00 40.31 192 ALA A N 1
ATOM 1563 C CA . ALA A 1 192 ? 22.928 28.834 -4.091 1.00 40.31 192 ALA A CA 1
ATOM 1564 C C . ALA A 1 192 ? 21.524 28.204 -3.956 1.00 40.31 192 ALA A C 1
ATOM 1566 O O . ALA A 1 192 ? 20.611 28.575 -4.689 1.00 40.31 192 ALA A O 1
ATOM 1567 N N . SER A 1 193 ? 21.339 27.214 -3.078 1.00 43.06 193 SER A N 1
ATOM 1568 C CA . SER A 1 193 ? 20.055 26.506 -2.920 1.00 43.06 193 SER A CA 1
ATOM 1569 C C . SER A 1 193 ? 19.692 26.243 -1.456 1.00 43.06 193 SER A C 1
ATOM 1571 O O . SER A 1 193 ? 19.223 25.156 -1.124 1.00 43.06 193 SER A O 1
ATOM 1573 N N . TRP A 1 194 ? 19.938 27.235 -0.599 1.00 43.28 194 TRP A N 1
ATOM 1574 C CA . TRP A 1 194 ? 19.360 27.340 0.742 1.00 43.28 194 TRP A CA 1
ATOM 1575 C C . TRP A 1 194 ? 18.470 28.574 0.799 1.00 43.28 194 TRP A C 1
ATOM 1577 O O . TRP A 1 194 ? 18.902 29.607 0.235 1.00 43.28 194 TRP A O 1
#

Organism: NCBI:txid37863